Protein AF-A0A7G8VDG3-F1 (afdb_monomer_lite)

Secondary structure (DSSP, 8-state):
--TT--SSSEEEEEPPGGGGGGGTT--EEEEEEEEPPP-S-SS---EEEEEEEEEE-TTS-EEEEEEEEEES-TTS-HHHHHHHHH-----GGGHHHHHHHHHHHHHHHHHHHHHHHHHTSTT--EEEE-TTTTS----TT--HHHHHHHHHHHTT---EEEES-S-THHHHTT------TTSPPPPEEEPPEEEEEEESGGG-EEEEEEE--EEE-GGGTT--

Radius of gyration: 22.78 Å; chains: 1; bounding box: 57×39×66 Å

Structure (mmCIF, N/CA/C/O backbone):
data_AF-A0A7G8VDG3-F1
#
_entry.id   AF-A0A7G8VDG3-F1
#
loop_
_atom_site.group_PDB
_atom_site.id
_atom_site.type_symbol
_atom_site.label_atom_id
_atom_site.label_alt_id
_atom_site.label_comp_id
_atom_site.label_asym_id
_atom_site.label_entity_id
_atom_site.label_seq_id
_atom_site.pdbx_PDB_ins_code
_atom_site.Cartn_x
_atom_site.Cartn_y
_atom_site.Cartn_z
_atom_site.occupancy
_atom_site.B_iso_or_equiv
_atom_site.auth_seq_id
_atom_site.auth_comp_id
_atom_site.auth_asym_id
_atom_site.auth_atom_id
_atom_site.pdbx_PDB_model_num
ATOM 1 N N . MET A 1 1 ? -8.740 -11.341 12.261 1.00 47.28 1 MET A N 1
ATOM 2 C CA . MET A 1 1 ? -7.537 -11.080 11.441 1.00 47.28 1 MET A CA 1
ATOM 3 C C . MET A 1 1 ? -6.924 -9.767 11.891 1.00 47.28 1 MET A C 1
ATOM 5 O O . MET A 1 1 ? -7.678 -8.820 12.074 1.00 47.28 1 MET A O 1
ATOM 9 N N . GLY A 1 2 ? -5.608 -9.717 12.116 1.00 63.72 2 GLY A N 1
ATOM 10 C CA . GLY A 1 2 ? -4.913 -8.464 12.434 1.00 63.72 2 GLY A CA 1
ATOM 11 C C . GLY A 1 2 ? -4.814 -7.570 11.196 1.00 63.72 2 GLY A C 1
ATOM 12 O O . GLY A 1 2 ? -4.445 -8.058 10.131 1.00 63.72 2 GLY A O 1
ATOM 13 N N . LEU A 1 3 ? -5.141 -6.279 11.333 1.00 70.62 3 LEU A N 1
ATOM 14 C CA . LEU A 1 3 ? -5.217 -5.277 10.246 1.00 70.62 3 LEU A CA 1
ATOM 15 C C . LEU A 1 3 ? -3.920 -5.106 9.442 1.00 70.62 3 LEU A C 1
ATOM 17 O O . LEU A 1 3 ? -3.932 -4.634 8.310 1.00 70.62 3 LEU A O 1
ATOM 21 N N . LEU A 1 4 ? -2.798 -5.477 10.045 1.00 81.62 4 LEU A N 1
ATOM 22 C CA . LEU A 1 4 ? -1.460 -5.260 9.532 1.00 81.62 4 LEU A CA 1
ATOM 23 C C . LEU A 1 4 ? -0.768 -6.603 9.259 1.00 81.62 4 LEU A C 1
ATOM 25 O O . LEU A 1 4 ? 0.311 -6.864 9.774 1.00 81.62 4 LEU A O 1
ATOM 29 N N . ARG A 1 5 ? -1.404 -7.516 8.528 1.00 86.50 5 ARG A N 1
ATOM 30 C CA . ARG A 1 5 ? -0.783 -8.788 8.126 1.00 86.50 5 ARG A CA 1
ATOM 31 C C . ARG A 1 5 ? -0.688 -8.847 6.603 1.00 86.50 5 ARG A C 1
ATOM 33 O O . ARG A 1 5 ? -1.688 -9.163 5.964 1.00 86.50 5 ARG A O 1
ATOM 40 N N . PRO A 1 6 ? 0.467 -8.494 6.011 1.00 87.25 6 PRO A N 1
ATOM 41 C CA . PRO A 1 6 ? 0.646 -8.618 4.574 1.00 87.25 6 PRO A CA 1
ATOM 42 C C . PRO A 1 6 ? 0.625 -10.090 4.138 1.00 87.25 6 PRO A C 1
ATOM 44 O O . PRO A 1 6 ? 0.957 -10.973 4.932 1.00 87.25 6 PRO A O 1
ATOM 47 N N . PRO A 1 7 ? 0.254 -10.368 2.875 1.00 87.19 7 PRO A N 1
ATOM 48 C CA . PRO A 1 7 ? 0.172 -11.732 2.347 1.00 87.19 7 PRO A CA 1
ATOM 49 C C . PRO A 1 7 ? 1.543 -12.413 2.201 1.00 87.19 7 PRO A C 1
ATOM 51 O O . PRO A 1 7 ? 1.619 -13.625 2.021 1.00 87.19 7 PRO A O 1
ATOM 54 N N . VAL A 1 8 ? 2.631 -11.642 2.265 1.00 90.12 8 VAL A N 1
ATOM 55 C CA . VAL A 1 8 ? 4.020 -12.094 2.133 1.00 90.12 8 VAL A CA 1
ATOM 56 C C . VAL A 1 8 ? 4.908 -11.370 3.147 1.00 90.12 8 VAL A C 1
ATOM 58 O O . VAL A 1 8 ? 4.544 -10.305 3.643 1.00 90.12 8 VAL A O 1
ATOM 61 N N . LYS A 1 9 ? 6.094 -11.926 3.436 1.00 91.06 9 LYS A N 1
ATOM 62 C CA . LYS A 1 9 ? 7.016 -11.368 4.445 1.00 91.06 9 LYS A CA 1
ATOM 63 C C . LYS A 1 9 ? 7.625 -10.016 4.070 1.00 91.06 9 LYS A C 1
ATOM 65 O O . LYS A 1 9 ? 8.008 -9.254 4.952 1.00 91.06 9 LYS A O 1
ATOM 70 N N . ALA A 1 10 ? 7.743 -9.743 2.776 1.00 93.38 10 ALA A N 1
ATOM 71 C CA . ALA A 1 10 ? 8.256 -8.493 2.245 1.00 93.38 10 ALA A CA 1
ATOM 72 C C . ALA A 1 10 ? 7.458 -8.120 0.996 1.00 93.38 10 ALA A C 1
ATOM 74 O O . ALA A 1 10 ? 7.271 -8.956 0.111 1.00 93.38 10 ALA A O 1
ATOM 75 N N . MET A 1 11 ? 6.990 -6.879 0.918 1.00 93.75 11 MET A N 1
ATOM 76 C CA . MET A 1 11 ? 6.345 -6.339 -0.277 1.00 93.75 11 MET A CA 1
ATOM 77 C C . MET A 1 11 ? 6.657 -4.857 -0.445 1.00 93.75 11 MET A C 1
ATOM 79 O O . MET A 1 11 ? 6.967 -4.166 0.522 1.00 93.75 11 MET A O 1
ATOM 83 N N . CYS A 1 12 ? 6.539 -4.367 -1.674 1.00 94.38 12 CYS A N 1
ATOM 84 C CA . CYS A 1 12 ? 6.599 -2.945 -1.979 1.00 94.38 12 CYS A CA 1
ATOM 85 C C . CYS A 1 12 ? 5.243 -2.492 -2.520 1.00 94.38 12 CYS A C 1
ATOM 87 O O . CYS A 1 12 ? 4.692 -3.103 -3.437 1.00 94.38 12 CYS A O 1
ATOM 89 N N . ILE A 1 13 ? 4.704 -1.429 -1.934 1.00 94.12 13 ILE A N 1
ATOM 90 C CA . ILE A 1 13 ? 3.510 -0.741 -2.406 1.00 94.12 13 ILE A CA 1
ATOM 91 C C . ILE A 1 13 ? 3.982 0.477 -3.190 1.00 94.12 13 ILE A C 1
ATOM 93 O O . ILE A 1 13 ? 4.534 1.412 -2.614 1.00 94.12 13 ILE A O 1
ATOM 97 N N . LEU A 1 14 ? 3.758 0.469 -4.501 1.00 92.62 14 LEU A N 1
ATOM 98 C CA . LEU A 1 14 ? 4.012 1.624 -5.356 1.00 92.62 14 LEU A CA 1
ATOM 99 C C . LEU A 1 14 ? 2.781 2.526 -5.342 1.00 92.62 14 LEU A C 1
ATOM 101 O O . LEU A 1 14 ? 1.695 2.091 -5.724 1.00 92.62 14 LEU A O 1
ATOM 105 N N . VAL A 1 15 ? 2.951 3.774 -4.910 1.00 90.50 15 VAL A N 1
ATOM 106 C CA . VAL A 1 15 ? 1.869 4.758 -4.853 1.00 90.50 15 VAL A CA 1
ATOM 107 C C . VAL A 1 15 ? 1.781 5.468 -6.211 1.00 90.50 15 VAL A C 1
ATOM 109 O O . VAL A 1 15 ? 2.737 6.155 -6.606 1.00 90.50 15 VAL A O 1
ATOM 112 N N . PRO A 1 16 ? 0.656 5.336 -6.943 1.00 87.25 16 PRO A N 1
ATOM 113 C CA . PRO A 1 16 ? 0.466 6.023 -8.217 1.00 87.25 16 PRO A CA 1
ATOM 114 C C . PRO A 1 16 ? 0.600 7.539 -8.061 1.00 87.25 16 PRO A C 1
ATOM 116 O O . PRO A 1 16 ? 0.218 8.088 -7.025 1.00 87.25 16 PRO A O 1
ATOM 119 N N . ALA A 1 17 ? 1.128 8.224 -9.079 1.00 85.50 17 ALA A N 1
ATOM 120 C CA . ALA A 1 17 ? 1.421 9.659 -9.020 1.00 85.50 17 ALA A CA 1
ATOM 121 C C . ALA A 1 17 ? 0.193 10.492 -8.609 1.00 85.50 17 ALA A C 1
ATOM 123 O O . ALA A 1 17 ? 0.292 11.371 -7.757 1.00 85.50 17 ALA A O 1
ATOM 124 N N . GLU A 1 18 ? -0.976 10.138 -9.135 1.00 84.25 18 GLU A N 1
ATOM 125 C CA . GLU A 1 18 ? -2.271 10.755 -8.858 1.00 84.25 18 GLU A CA 1
ATOM 126 C C . GLU A 1 18 ? -2.796 10.512 -7.430 1.00 84.25 18 GLU A C 1
ATOM 128 O O . GLU A 1 18 ? -3.735 11.177 -6.987 1.00 84.25 18 GLU A O 1
ATOM 133 N N . GLN A 1 19 ? -2.205 9.568 -6.691 1.00 84.69 19 GLN A N 1
ATOM 134 C CA . GLN A 1 19 ? -2.567 9.252 -5.308 1.00 84.69 19 GLN A CA 1
ATOM 135 C C . GLN A 1 19 ? -1.524 9.702 -4.282 1.00 84.69 19 GLN A C 1
ATOM 137 O O . GLN A 1 19 ? -1.808 9.623 -3.088 1.00 84.69 19 GLN A O 1
ATOM 142 N N . ARG A 1 20 ? -0.352 10.195 -4.702 1.00 86.25 20 ARG A N 1
ATOM 143 C CA . ARG A 1 20 ? 0.758 10.539 -3.792 1.00 86.25 20 ARG A CA 1
ATOM 144 C C . ARG A 1 20 ? 0.370 11.549 -2.715 1.00 86.25 20 ARG A C 1
ATOM 146 O O . ARG A 1 20 ? 0.722 11.354 -1.556 1.00 86.25 20 ARG A O 1
ATOM 153 N N . SER A 1 21 ? -0.466 12.534 -3.039 1.00 85.56 21 SER A N 1
ATOM 154 C CA . SER A 1 21 ? -0.974 13.509 -2.060 1.00 85.56 21 SER A CA 1
ATOM 155 C C . SER A 1 21 ? -1.787 12.874 -0.921 1.00 85.56 21 SER A C 1
ATOM 157 O O . SER A 1 21 ? -1.875 13.429 0.170 1.00 85.56 21 SER A O 1
ATOM 159 N N . ARG A 1 22 ? -2.352 11.677 -1.133 1.00 82.62 22 ARG A N 1
ATOM 160 C CA . ARG A 1 22 ? -3.070 10.893 -0.108 1.00 82.62 22 ARG A CA 1
ATOM 161 C C . ARG A 1 22 ? -2.135 10.104 0.805 1.00 82.62 22 ARG A C 1
ATOM 163 O O . ARG A 1 22 ? -2.594 9.539 1.791 1.00 82.62 22 ARG A O 1
ATOM 170 N N . CYS A 1 23 ? -0.858 10.042 0.449 1.00 87.62 23 CYS A N 1
ATOM 171 C CA . CYS A 1 23 ? 0.182 9.305 1.142 1.00 87.62 23 CYS A CA 1
ATOM 172 C C . CYS A 1 23 ? 1.370 10.222 1.490 1.00 87.62 23 CYS A C 1
ATOM 174 O O . CYS A 1 23 ? 2.514 9.784 1.456 1.00 87.62 23 CYS A O 1
ATOM 176 N N . ALA A 1 24 ? 1.113 11.503 1.792 1.00 89.44 24 ALA A N 1
ATOM 177 C CA . ALA A 1 24 ? 2.147 12.489 2.139 1.00 89.44 24 ALA A CA 1
ATOM 178 C C . ALA A 1 24 ? 3.303 12.565 1.117 1.00 89.44 24 ALA A C 1
ATOM 180 O O . ALA A 1 24 ? 4.476 12.641 1.476 1.00 89.44 24 ALA A O 1
ATOM 181 N N . ASP A 1 25 ? 2.950 12.501 -0.167 1.00 90.62 25 ASP A N 1
ATOM 182 C CA . ASP A 1 25 ? 3.846 12.520 -1.327 1.00 90.62 25 ASP A CA 1
ATOM 183 C C . ASP A 1 25 ? 4.815 11.333 -1.451 1.00 90.62 25 ASP A C 1
ATOM 185 O O . ASP A 1 25 ? 5.657 11.302 -2.353 1.00 90.62 25 ASP A O 1
ATOM 189 N N . VAL A 1 26 ? 4.653 10.307 -0.611 1.00 92.88 26 VAL A N 1
ATOM 190 C CA . VAL A 1 26 ? 5.413 9.057 -0.695 1.00 92.88 26 VAL A CA 1
ATOM 191 C C . VAL A 1 26 ? 5.106 8.353 -2.015 1.00 92.88 26 VAL A C 1
ATOM 193 O O . VAL A 1 26 ? 3.947 8.170 -2.390 1.00 92.88 26 VAL A O 1
ATOM 196 N N . GLY A 1 27 ? 6.159 7.950 -2.727 1.00 92.62 27 GLY A N 1
ATOM 197 C CA . GLY A 1 27 ? 6.062 7.225 -3.994 1.00 92.62 27 GLY A CA 1
ATOM 198 C C . GLY A 1 27 ? 6.115 5.707 -3.835 1.00 92.62 27 GLY A C 1
ATOM 199 O O . GLY A 1 27 ? 5.554 4.992 -4.665 1.00 92.62 27 GLY A O 1
ATOM 200 N N . ALA A 1 28 ? 6.765 5.209 -2.782 1.00 94.50 28 ALA A N 1
ATOM 201 C CA . ALA A 1 28 ? 6.823 3.785 -2.478 1.00 94.50 28 ALA A CA 1
ATOM 202 C C . ALA A 1 28 ? 6.878 3.520 -0.969 1.00 94.50 28 ALA A C 1
ATOM 204 O O . ALA A 1 28 ? 7.501 4.275 -0.221 1.00 94.50 28 ALA A O 1
ATOM 205 N N . ILE A 1 29 ? 6.252 2.424 -0.540 1.00 96.50 29 ILE A N 1
ATOM 206 C CA . ILE A 1 29 ? 6.296 1.925 0.836 1.00 96.50 29 ILE A CA 1
ATOM 207 C C . ILE A 1 29 ? 6.755 0.470 0.807 1.00 96.50 29 ILE A C 1
ATOM 209 O O . ILE A 1 29 ? 6.038 -0.406 0.322 1.00 96.50 29 ILE A O 1
ATOM 213 N N . PHE A 1 30 ? 7.933 0.197 1.350 1.00 96.50 30 PHE A N 1
ATOM 214 C CA . PHE A 1 30 ? 8.404 -1.161 1.586 1.00 96.50 30 PHE A CA 1
ATOM 215 C C . PHE A 1 30 ? 7.894 -1.625 2.940 1.00 96.50 30 PHE A C 1
ATOM 217 O O . PHE A 1 30 ? 8.046 -0.922 3.935 1.00 96.50 30 PHE A O 1
ATOM 224 N N . VAL A 1 31 ? 7.282 -2.801 2.970 1.00 96.38 31 VAL A N 1
ATOM 225 C CA . VAL A 1 31 ? 6.662 -3.380 4.157 1.00 96.38 31 VAL A CA 1
ATOM 226 C C . VAL A 1 31 ? 7.332 -4.716 4.422 1.00 96.38 31 VAL A C 1
ATOM 228 O O . VAL A 1 31 ? 7.274 -5.616 3.584 1.00 96.38 31 VAL A O 1
ATOM 231 N N . PHE A 1 32 ? 7.939 -4.849 5.596 1.00 95.25 32 PHE A N 1
ATOM 232 C CA . PHE A 1 32 ? 8.601 -6.066 6.050 1.00 95.25 32 PHE A CA 1
ATOM 233 C C . PHE A 1 32 ? 7.943 -6.558 7.331 1.00 95.25 32 PHE A C 1
ATOM 235 O O . PHE A 1 32 ? 7.750 -5.779 8.262 1.00 95.25 32 PHE A O 1
ATOM 242 N N . THR A 1 33 ? 7.628 -7.846 7.404 1.00 92.50 33 THR A N 1
ATOM 243 C CA . THR A 1 33 ? 7.187 -8.483 8.648 1.00 92.50 33 THR A CA 1
ATOM 244 C C . THR A 1 33 ? 8.341 -9.222 9.290 1.00 92.50 33 THR A C 1
ATOM 246 O O . THR A 1 33 ? 8.994 -10.035 8.630 1.00 92.50 33 THR A O 1
ATOM 249 N N . SER A 1 34 ? 8.524 -9.019 10.585 1.00 88.88 34 SER A N 1
ATOM 250 C CA . SER A 1 34 ? 9.444 -9.800 11.400 1.00 88.88 34 SER A CA 1
ATOM 251 C C . SER A 1 34 ? 8.721 -10.399 12.601 1.00 88.88 34 SER A C 1
ATOM 253 O O . SER A 1 34 ? 7.802 -9.806 13.172 1.00 88.88 34 SER A O 1
ATOM 255 N N . GLU A 1 35 ? 9.136 -11.603 12.979 1.00 84.81 35 GLU A N 1
ATOM 256 C CA . GLU A 1 35 ? 8.792 -12.183 14.273 1.00 84.81 35 GLU A CA 1
ATOM 257 C C . GLU A 1 35 ? 9.814 -11.673 15.289 1.00 84.81 35 GLU A C 1
ATOM 259 O O . GLU A 1 35 ? 11.010 -11.625 15.001 1.00 84.81 35 GLU A O 1
ATOM 264 N N . LEU A 1 36 ? 9.344 -11.221 16.450 1.00 74.62 36 LEU A N 1
ATOM 265 C CA . LEU A 1 36 ? 10.227 -10.803 17.533 1.00 74.62 36 LEU A CA 1
ATOM 266 C C . LEU A 1 36 ? 10.443 -12.015 18.440 1.00 74.62 36 LEU A C 1
ATOM 268 O O . LEU A 1 36 ? 9.484 -12.521 19.026 1.00 74.62 36 LEU A O 1
ATOM 272 N N . GLU A 1 37 ? 11.688 -12.486 18.544 1.00 58.97 37 GLU A N 1
ATOM 273 C CA . GLU A 1 37 ? 12.025 -13.598 19.434 1.00 58.97 37 GLU A CA 1
ATOM 274 C C . GLU A 1 37 ? 11.703 -13.264 20.898 1.00 58.97 37 GLU A C 1
ATOM 276 O O . GLU A 1 37 ? 11.785 -12.120 21.359 1.00 58.97 37 GLU A O 1
ATOM 281 N N . ARG A 1 38 ? 11.269 -14.293 21.628 1.00 59.84 38 ARG A N 1
ATOM 282 C CA . ARG A 1 38 ? 10.757 -14.190 22.993 1.00 59.84 38 ARG A CA 1
ATOM 283 C C . ARG A 1 38 ? 11.930 -14.192 23.975 1.00 59.84 38 ARG A C 1
ATOM 285 O O . ARG A 1 38 ? 12.659 -15.172 24.040 1.00 59.84 38 ARG A O 1
ATOM 292 N N . VAL A 1 39 ? 12.037 -13.154 24.798 1.00 50.25 39 VAL A N 1
ATOM 293 C CA . VAL A 1 39 ? 12.697 -13.250 26.106 1.00 50.25 39 VAL A CA 1
ATOM 294 C C . VAL A 1 39 ? 11.555 -13.311 27.117 1.00 50.25 39 VAL A C 1
ATOM 296 O O . VAL A 1 39 ? 10.907 -12.302 27.370 1.00 50.25 39 VAL A O 1
ATOM 299 N N . ASP A 1 40 ? 11.201 -14.528 27.529 1.00 52.81 40 ASP A N 1
ATOM 300 C CA . ASP A 1 40 ? 10.368 -14.876 28.689 1.00 52.81 40 ASP A CA 1
ATOM 301 C C . ASP A 1 40 ? 9.061 -14.088 28.914 1.00 52.81 40 ASP A C 1
ATOM 303 O O . ASP A 1 40 ? 9.075 -13.006 29.490 1.00 52.81 40 ASP A O 1
ATOM 307 N N . SER A 1 41 ? 7.902 -14.664 28.540 1.00 46.59 41 SER A N 1
ATOM 308 C CA . SER A 1 41 ? 6.607 -14.566 29.273 1.00 46.59 41 SER A CA 1
ATOM 309 C C . SER A 1 41 ? 5.402 -15.007 28.437 1.00 46.59 41 SER A C 1
ATOM 311 O O . SER A 1 41 ? 5.347 -14.760 27.234 1.00 46.59 41 SER A O 1
ATOM 313 N N . ALA A 1 42 ? 4.401 -15.585 29.115 1.00 54.03 42 ALA A N 1
ATOM 314 C CA . ALA A 1 42 ? 3.153 -16.208 28.642 1.00 54.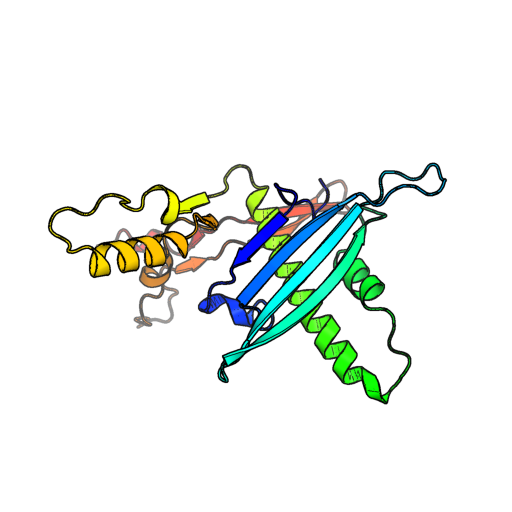03 42 ALA A CA 1
ATOM 315 C C . ALA A 1 42 ? 2.188 -15.349 27.781 1.00 54.03 42 ALA A C 1
ATOM 317 O O . ALA A 1 42 ? 1.101 -15.814 27.445 1.00 54.03 42 ALA A O 1
ATOM 318 N N . ALA A 1 43 ? 2.566 -14.136 27.375 1.00 55.09 43 ALA A N 1
ATOM 319 C CA . ALA A 1 43 ? 1.826 -13.349 26.387 1.00 55.09 43 ALA A CA 1
ATOM 320 C C . ALA A 1 43 ? 2.124 -13.866 24.965 1.00 55.09 43 ALA A C 1
ATOM 322 O O . ALA A 1 43 ? 3.218 -14.378 24.717 1.00 55.09 43 ALA A O 1
ATOM 323 N N . GLY A 1 44 ? 1.142 -13.804 24.062 1.00 54.91 44 GLY A N 1
ATOM 324 C CA . GLY A 1 44 ? 1.199 -14.367 22.705 1.00 54.91 44 GLY A CA 1
ATOM 325 C C . GLY A 1 44 ? 2.350 -13.854 21.823 1.00 54.91 44 GLY A C 1
ATOM 326 O O . GLY A 1 44 ? 3.131 -12.993 22.216 1.00 54.91 44 GLY A O 1
ATOM 327 N N . ALA A 1 45 ? 2.471 -14.419 20.617 1.00 55.56 45 ALA A N 1
ATOM 328 C CA . ALA A 1 45 ? 3.540 -14.095 19.670 1.00 55.56 45 ALA A CA 1
ATOM 329 C C . ALA A 1 45 ? 3.621 -12.584 19.377 1.00 55.56 45 ALA A C 1
ATOM 331 O O . ALA A 1 45 ? 2.662 -11.995 18.876 1.00 55.56 45 ALA A O 1
ATOM 332 N N . ARG A 1 46 ? 4.784 -11.980 19.659 1.00 76.31 46 ARG A N 1
ATOM 333 C CA . ARG A 1 46 ? 5.102 -10.593 19.304 1.00 76.31 46 ARG A CA 1
ATOM 334 C C . ARG A 1 46 ? 5.603 -10.545 17.870 1.00 76.31 46 ARG A C 1
ATOM 336 O O . ARG A 1 46 ? 6.502 -11.295 17.490 1.00 76.31 46 ARG A O 1
ATOM 343 N N . ARG A 1 47 ? 5.056 -9.636 17.073 1.00 87.75 47 ARG A N 1
ATOM 344 C CA . ARG A 1 47 ? 5.539 -9.385 15.711 1.00 87.75 47 ARG A CA 1
ATOM 345 C C . ARG A 1 47 ? 5.787 -7.906 15.511 1.00 87.75 47 ARG A C 1
ATOM 347 O O . ARG A 1 47 ? 5.180 -7.075 16.183 1.00 87.75 47 ARG A O 1
ATOM 354 N N . ALA A 1 48 ? 6.647 -7.582 14.565 1.00 90.62 48 ALA A N 1
ATOM 355 C CA . ALA A 1 48 ? 6.852 -6.217 14.132 1.00 90.62 48 ALA A CA 1
ATOM 356 C C . ALA A 1 48 ? 6.595 -6.074 12.636 1.00 90.62 48 ALA A C 1
ATOM 358 O O . ALA A 1 48 ? 6.671 -7.032 11.859 1.00 90.62 48 ALA A O 1
ATOM 359 N N . ILE A 1 49 ? 6.272 -4.846 12.248 1.00 93.31 49 ILE A N 1
ATOM 360 C CA . ILE A 1 49 ? 6.263 -4.432 10.854 1.00 93.31 49 ILE A CA 1
ATOM 361 C C . ILE A 1 49 ? 7.173 -3.242 10.712 1.00 93.31 49 ILE A C 1
ATOM 363 O O . ILE A 1 49 ? 6.967 -2.223 11.365 1.00 93.31 49 ILE A O 1
ATOM 367 N N . THR A 1 50 ? 8.138 -3.364 9.818 1.00 95.44 50 THR A N 1
ATOM 368 C CA . THR A 1 50 ? 8.971 -2.245 9.410 1.00 95.44 50 THR A CA 1
ATOM 369 C C . THR A 1 50 ? 8.415 -1.682 8.113 1.00 95.44 50 THR A C 1
ATOM 371 O O . THR A 1 50 ? 8.237 -2.417 7.139 1.00 95.44 50 THR A O 1
ATOM 374 N N . LEU A 1 51 ? 8.130 -0.384 8.111 1.00 96.62 51 LEU A N 1
ATOM 375 C CA . LEU A 1 51 ? 7.774 0.379 6.928 1.00 96.62 51 LEU A CA 1
ATOM 376 C C . LEU A 1 51 ? 8.950 1.281 6.561 1.00 96.62 51 LEU A C 1
ATOM 378 O O . LEU A 1 51 ? 9.376 2.084 7.389 1.00 96.62 51 LEU A O 1
ATOM 382 N N . ASN A 1 52 ? 9.425 1.195 5.320 1.00 96.69 52 ASN A N 1
ATOM 383 C CA . ASN A 1 52 ? 10.346 2.176 4.752 1.00 96.69 52 ASN A CA 1
ATOM 384 C C . ASN A 1 52 ? 9.621 2.951 3.655 1.00 96.69 52 ASN A C 1
ATOM 386 O O . ASN A 1 52 ? 9.106 2.362 2.705 1.00 96.69 52 ASN A O 1
ATOM 390 N N . THR A 1 53 ? 9.565 4.269 3.787 1.00 96.31 53 THR A N 1
ATOM 391 C CA . THR A 1 53 ? 8.963 5.162 2.793 1.00 96.31 53 THR A CA 1
ATOM 392 C C . THR A 1 53 ? 10.046 5.748 1.903 1.00 96.31 53 THR A C 1
ATOM 394 O O . THR A 1 53 ? 11.113 6.104 2.397 1.00 96.31 53 THR A O 1
ATOM 397 N N . MET A 1 54 ? 9.767 5.853 0.604 1.00 94.00 54 MET A N 1
ATOM 398 C CA . MET A 1 54 ? 10.597 6.582 -0.355 1.00 94.00 54 MET A CA 1
ATOM 399 C C . MET A 1 54 ? 9.787 7.698 -1.009 1.00 94.00 54 MET A C 1
ATOM 401 O O . MET A 1 54 ? 8.767 7.445 -1.661 1.00 94.00 54 MET A O 1
ATOM 405 N N . THR A 1 55 ? 10.273 8.929 -0.877 1.00 90.94 55 THR A N 1
ATOM 406 C CA . THR A 1 55 ? 9.688 10.120 -1.502 1.00 90.94 55 THR A CA 1
ATOM 407 C C . THR A 1 55 ? 10.629 10.662 -2.569 1.00 90.94 55 THR A C 1
ATOM 409 O O . THR A 1 55 ? 11.775 11.009 -2.283 1.00 90.94 55 THR A O 1
ATOM 412 N N . PHE A 1 56 ? 10.136 10.769 -3.803 1.00 80.62 56 PHE A N 1
ATOM 413 C CA . PHE A 1 56 ? 10.889 11.323 -4.929 1.00 80.62 56 PHE A CA 1
ATOM 414 C C . PHE A 1 56 ? 10.696 12.839 -4.979 1.00 80.62 56 PHE A C 1
ATOM 416 O O . PHE A 1 56 ? 9.594 13.318 -5.250 1.00 80.62 56 PHE A O 1
ATOM 423 N N . ARG A 1 57 ? 11.757 13.607 -4.718 1.00 79.00 57 ARG A N 1
ATOM 424 C CA . ARG A 1 57 ? 11.735 15.072 -4.825 1.00 79.00 57 ARG A CA 1
ATOM 425 C C . ARG A 1 57 ? 12.153 15.501 -6.235 1.00 79.00 57 ARG A C 1
ATOM 427 O O . ARG A 1 57 ? 12.961 14.844 -6.886 1.00 79.00 57 ARG A O 1
ATOM 434 N N . SER A 1 58 ? 11.637 16.640 -6.697 1.00 68.75 58 SER A N 1
ATOM 435 C CA . SER A 1 58 ? 11.896 17.200 -8.037 1.00 68.75 58 SER A CA 1
ATOM 436 C C . SER A 1 58 ? 13.379 17.459 -8.342 1.00 68.75 58 SER A C 1
ATOM 438 O O . SER A 1 58 ? 13.765 17.461 -9.504 1.00 68.75 58 SER A O 1
ATOM 440 N N . ALA A 1 59 ? 14.216 17.622 -7.315 1.00 68.81 59 ALA A N 1
ATOM 441 C CA . ALA A 1 59 ? 15.665 17.792 -7.442 1.00 68.81 59 ALA A CA 1
ATOM 442 C C . ALA A 1 59 ? 16.443 16.472 -7.649 1.00 68.81 59 ALA A C 1
ATOM 444 O O . ALA A 1 59 ? 17.669 16.472 -7.594 1.00 68.81 59 ALA A O 1
ATOM 445 N N . GLY A 1 60 ? 15.757 15.337 -7.825 1.00 68.44 60 GLY A N 1
ATOM 446 C CA . GLY A 1 60 ? 16.386 14.016 -7.948 1.00 68.44 60 GLY A CA 1
ATOM 447 C C . GLY A 1 60 ? 16.823 13.396 -6.616 1.00 68.44 60 GLY A C 1
ATOM 448 O O . GLY A 1 60 ? 17.347 12.286 -6.604 1.00 68.44 60 GLY A O 1
ATOM 449 N N . TYR A 1 61 ? 16.585 14.076 -5.490 1.00 66.94 61 TYR A N 1
ATOM 450 C CA . TYR A 1 61 ? 16.799 13.515 -4.158 1.00 66.94 61 TYR A CA 1
ATOM 451 C C . TYR A 1 61 ? 15.681 12.531 -3.789 1.00 66.94 61 TYR A C 1
ATOM 453 O O . TYR A 1 61 ? 14.494 12.806 -4.005 1.00 66.94 61 TYR A O 1
ATOM 461 N N . VAL A 1 62 ? 16.074 11.405 -3.196 1.00 83.31 62 VAL A N 1
ATOM 462 C CA . VAL A 1 62 ? 15.171 10.418 -2.600 1.00 83.31 62 VAL A CA 1
ATOM 463 C C . VAL A 1 62 ? 15.255 10.570 -1.087 1.00 83.31 62 VAL A C 1
ATOM 465 O O . VAL A 1 62 ? 16.316 10.373 -0.501 1.00 83.31 62 VAL A O 1
ATOM 468 N N . GLU A 1 63 ? 14.138 10.933 -0.462 1.00 89.44 63 GLU A N 1
ATOM 469 C CA . GLU A 1 63 ? 14.024 10.932 0.995 1.00 89.44 63 GLU A CA 1
ATOM 470 C C . GLU A 1 63 ? 13.563 9.545 1.446 1.00 89.44 63 GLU A C 1
ATOM 472 O O . GLU A 1 63 ? 12.469 9.110 1.075 1.00 89.44 63 GLU A O 1
ATOM 477 N N . GLU A 1 64 ? 14.395 8.861 2.232 1.00 93.00 64 GLU A N 1
ATOM 478 C CA . GLU A 1 64 ? 14.053 7.593 2.875 1.0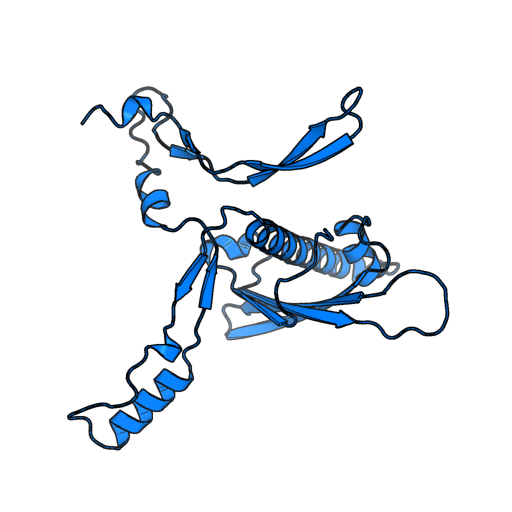0 93.00 64 GLU A CA 1
ATOM 479 C C . GLU A 1 64 ? 13.763 7.818 4.360 1.00 93.00 64 GLU A C 1
ATOM 481 O O . GLU A 1 64 ? 14.535 8.471 5.066 1.00 93.00 64 GLU A O 1
ATOM 486 N N . ARG A 1 65 ? 12.664 7.245 4.857 1.00 93.88 65 ARG A N 1
ATOM 487 C CA . ARG A 1 65 ? 12.387 7.169 6.299 1.00 93.88 65 ARG A CA 1
ATOM 488 C C . ARG A 1 65 ? 11.905 5.784 6.689 1.00 93.88 65 ARG A C 1
ATOM 490 O O . ARG A 1 65 ? 11.146 5.177 5.937 1.00 93.88 65 ARG A O 1
ATOM 497 N N . SER A 1 66 ? 12.284 5.334 7.884 1.00 95.06 66 SER A N 1
ATOM 498 C CA . SER A 1 66 ? 11.911 4.027 8.436 1.00 95.06 66 SER A CA 1
ATOM 499 C C . SER A 1 66 ? 11.114 4.164 9.735 1.00 95.06 66 SER A C 1
ATOM 501 O O . SER A 1 66 ? 11.429 5.017 10.566 1.00 95.06 66 SER A O 1
ATOM 503 N N . LEU A 1 67 ? 10.092 3.325 9.908 1.00 95.12 67 LEU A N 1
ATOM 504 C CA . LEU A 1 67 ? 9.338 3.166 11.151 1.00 95.12 67 LEU A CA 1
ATOM 505 C C . LEU A 1 67 ? 9.091 1.687 11.404 1.00 95.12 67 LEU A C 1
ATOM 507 O O . LEU A 1 67 ? 8.563 0.980 10.546 1.00 95.12 67 LEU A O 1
ATOM 511 N N . GLN A 1 68 ? 9.417 1.235 12.609 1.00 93.56 68 GLN A N 1
ATOM 512 C CA . GLN A 1 68 ? 9.076 -0.103 13.065 1.00 93.56 68 GLN A CA 1
ATOM 513 C C . GLN A 1 68 ? 7.902 -0.040 14.038 1.00 93.56 68 GLN A C 1
ATOM 515 O O . GLN A 1 68 ? 8.014 0.528 15.118 1.00 93.56 68 GLN A O 1
ATOM 520 N N . LEU A 1 69 ? 6.794 -0.671 13.662 1.00 92.25 69 LEU A N 1
ATOM 521 C CA . LEU A 1 69 ? 5.619 -0.857 14.501 1.00 92.25 69 LEU A CA 1
ATOM 522 C C . LEU A 1 69 ? 5.729 -2.193 15.232 1.00 92.25 69 LEU A C 1
ATOM 524 O O . LEU A 1 69 ? 5.710 -3.251 14.598 1.00 92.25 69 LEU A O 1
ATOM 528 N N . ARG A 1 70 ? 5.812 -2.158 16.562 1.00 90.19 70 ARG A N 1
ATOM 529 C CA . ARG A 1 70 ? 5.740 -3.361 17.406 1.00 90.19 70 ARG A CA 1
ATOM 530 C C . ARG A 1 70 ? 4.278 -3.676 17.694 1.00 90.19 70 ARG A C 1
ATOM 532 O O . ARG A 1 70 ? 3.537 -2.808 18.135 1.00 90.19 70 ARG A O 1
ATOM 539 N N . ILE A 1 71 ? 3.854 -4.904 17.420 1.00 88.12 71 ILE A N 1
ATOM 540 C CA . ILE A 1 71 ? 2.463 -5.334 17.568 1.00 88.12 71 ILE A CA 1
ATOM 541 C C . ILE A 1 71 ? 2.421 -6.396 18.661 1.00 88.12 71 ILE A C 1
ATOM 543 O O . ILE A 1 71 ? 2.629 -7.584 18.408 1.00 88.12 71 ILE A O 1
ATOM 547 N N . ASP A 1 72 ? 2.175 -5.923 19.880 1.00 84.31 72 ASP A N 1
ATOM 548 C CA . ASP A 1 72 ? 1.957 -6.756 21.067 1.00 84.31 72 ASP A CA 1
ATOM 549 C C . ASP A 1 72 ? 0.469 -7.110 21.252 1.00 84.31 72 ASP A C 1
ATOM 551 O O . ASP A 1 72 ? 0.137 -8.165 21.788 1.00 84.31 72 ASP A O 1
ATOM 555 N N . ASP A 1 73 ? -0.425 -6.242 20.768 1.00 82.94 73 ASP A N 1
ATOM 556 C CA . ASP A 1 73 ? -1.878 -6.406 20.791 1.00 82.94 73 ASP A CA 1
ATOM 557 C C . ASP A 1 73 ? -2.458 -6.131 19.394 1.00 82.94 73 ASP A C 1
ATOM 559 O O . ASP A 1 73 ? -2.435 -5.007 18.891 1.00 82.94 73 ASP A O 1
ATOM 563 N N . GLU A 1 74 ? -3.008 -7.170 18.763 1.00 82.50 74 GLU A N 1
ATOM 564 C CA . GLU A 1 74 ? -3.625 -7.103 17.428 1.00 82.50 74 GLU A CA 1
ATOM 565 C C . GLU A 1 74 ? -4.940 -6.302 17.405 1.00 82.50 74 GLU A C 1
ATOM 567 O O . GLU A 1 74 ? -5.477 -6.031 16.328 1.00 82.50 74 GLU A O 1
ATOM 572 N N . THR A 1 75 ? -5.478 -5.943 18.575 1.00 82.19 75 THR A N 1
ATOM 573 C CA . THR A 1 75 ? -6.678 -5.110 18.725 1.00 82.19 75 THR A CA 1
ATOM 574 C C . THR A 1 75 ? -6.355 -3.633 18.950 1.00 82.19 75 THR A C 1
ATOM 576 O O . THR A 1 75 ? -7.257 -2.792 18.880 1.00 82.19 75 THR A O 1
ATOM 579 N N . CYS A 1 76 ? -5.075 -3.298 19.153 1.00 83.44 76 CYS A N 1
ATOM 580 C CA . CYS A 1 76 ? -4.625 -1.928 19.346 1.00 83.44 76 CYS A CA 1
ATOM 581 C C . CYS A 1 76 ? -4.941 -1.062 18.116 1.00 83.44 76 CYS A C 1
ATOM 583 O O . CYS A 1 76 ? -4.796 -1.475 16.960 1.00 83.44 76 CYS A O 1
ATOM 585 N N . ALA A 1 77 ? -5.374 0.175 18.363 1.00 86.12 77 ALA A N 1
ATOM 586 C CA . ALA A 1 77 ? -5.625 1.131 17.298 1.00 86.12 77 ALA A CA 1
ATOM 587 C C . ALA A 1 77 ? -4.318 1.471 16.566 1.00 86.12 77 ALA A C 1
ATOM 589 O O . ALA A 1 77 ? -3.326 1.852 17.180 1.00 86.12 77 ALA A O 1
ATOM 590 N N . VAL A 1 78 ? -4.345 1.429 15.235 1.00 87.12 78 VAL A N 1
ATOM 591 C CA . VAL A 1 78 ? -3.174 1.703 14.384 1.00 87.12 78 VAL A CA 1
ATOM 592 C C . VAL A 1 78 ? -2.520 3.055 14.698 1.00 87.12 78 VAL A C 1
ATOM 594 O O . VAL A 1 78 ? -1.300 3.147 14.763 1.00 87.12 78 VAL A O 1
ATOM 597 N N . GLN A 1 79 ? -3.317 4.097 14.954 1.00 86.81 79 GLN A N 1
ATOM 598 C CA . GLN A 1 79 ? -2.797 5.419 15.324 1.00 86.81 79 GLN A CA 1
ATOM 599 C C . GLN A 1 79 ? -1.994 5.392 16.626 1.00 86.81 79 GLN A C 1
ATOM 601 O O . GLN A 1 79 ? -0.983 6.076 16.735 1.00 86.81 79 GLN A O 1
ATOM 606 N N . ARG A 1 80 ? -2.418 4.579 17.599 1.00 88.94 80 ARG A N 1
ATOM 607 C CA . ARG A 1 80 ? -1.693 4.410 18.855 1.00 88.94 80 ARG A CA 1
ATOM 608 C C . ARG A 1 80 ? -0.340 3.743 18.611 1.00 88.94 80 ARG A C 1
ATOM 610 O O . ARG A 1 80 ? 0.652 4.253 19.112 1.00 88.94 80 ARG A O 1
ATOM 617 N N . LEU A 1 81 ? -0.291 2.703 17.774 1.00 89.94 81 LEU A N 1
ATOM 618 C CA . LEU A 1 81 ? 0.968 2.048 17.392 1.00 89.94 81 LEU A CA 1
ATOM 619 C C . LEU A 1 81 ? 1.954 3.029 16.740 1.00 89.94 81 LEU A C 1
ATOM 621 O O . LEU A 1 81 ? 3.145 2.990 17.040 1.00 89.94 81 LEU A O 1
ATOM 625 N N . VAL A 1 82 ? 1.467 3.917 15.865 1.00 91.88 82 VAL A N 1
ATOM 626 C CA . VAL A 1 82 ? 2.300 4.949 15.226 1.00 91.88 82 VAL A CA 1
ATOM 627 C C . VAL A 1 82 ? 2.855 5.918 16.266 1.00 91.88 82 VAL A C 1
ATOM 629 O O . VAL A 1 82 ? 4.063 6.142 16.293 1.00 91.88 82 VAL A O 1
ATOM 632 N N . SER A 1 83 ? 2.000 6.456 17.139 1.00 89.38 83 SER A N 1
ATOM 633 C CA . SER A 1 83 ? 2.426 7.385 18.191 1.00 89.38 83 SER A CA 1
ATOM 634 C C . SER A 1 83 ? 3.425 6.745 19.159 1.00 89.38 83 SER A C 1
ATOM 636 O O . SER A 1 83 ? 4.441 7.351 19.475 1.00 89.38 83 SER A O 1
ATOM 638 N N . GLU A 1 84 ? 3.184 5.505 19.592 1.00 89.69 84 GLU A N 1
ATOM 639 C CA . GLU A 1 84 ? 4.094 4.767 20.480 1.00 89.69 84 GLU A CA 1
ATOM 640 C C . GLU A 1 84 ? 5.454 4.509 19.817 1.00 89.69 84 GLU A C 1
ATOM 642 O O . GLU A 1 84 ? 6.490 4.650 20.462 1.00 89.69 84 GLU A O 1
ATOM 647 N N . SER A 1 85 ? 5.466 4.186 18.520 1.00 89.62 85 SER A N 1
ATOM 648 C CA . SER A 1 85 ? 6.701 3.898 17.777 1.00 89.62 85 SER A CA 1
ATOM 649 C C . SER A 1 85 ? 7.526 5.152 17.472 1.00 89.62 85 SER A C 1
ATOM 651 O O . SER A 1 85 ? 8.745 5.070 17.346 1.00 89.62 85 SER A O 1
ATOM 653 N N . MET A 1 86 ? 6.876 6.312 17.354 1.00 88.06 86 MET A N 1
ATOM 654 C CA . MET A 1 86 ? 7.538 7.607 17.171 1.00 88.06 86 MET A CA 1
ATOM 655 C C . MET A 1 86 ? 8.106 8.183 18.478 1.00 88.06 86 MET A C 1
ATOM 657 O O . MET A 1 86 ? 8.971 9.057 18.425 1.00 88.06 86 MET A O 1
ATOM 661 N N . GLY A 1 87 ? 7.637 7.696 19.632 1.00 83.25 87 GLY A N 1
ATOM 662 C CA . GLY A 1 87 ? 7.946 8.264 20.943 1.00 83.25 87 GLY A CA 1
ATOM 663 C C . GLY A 1 87 ? 7.207 9.581 21.216 1.00 83.25 87 GLY A C 1
ATOM 664 O O . GLY A 1 87 ? 6.488 10.102 20.368 1.00 83.25 87 GLY A O 1
ATOM 665 N N . GLY A 1 88 ? 7.358 10.119 22.428 1.00 76.06 88 GLY A N 1
ATOM 666 C CA . GLY A 1 88 ? 6.872 11.458 22.776 1.00 76.06 88 GLY A CA 1
ATOM 667 C C . GLY A 1 88 ? 7.813 12.564 22.286 1.00 76.06 88 GLY A C 1
ATOM 668 O O . GLY A 1 88 ? 8.978 12.314 21.979 1.00 76.06 88 GLY A O 1
ATOM 669 N N . CYS A 1 89 ? 7.312 13.799 22.240 1.00 75.69 89 CYS A N 1
ATOM 670 C CA . CYS A 1 89 ? 8.118 14.991 21.991 1.00 75.69 89 CYS A CA 1
ATOM 671 C C . CYS A 1 89 ? 7.994 15.932 23.192 1.00 75.69 89 CYS A C 1
ATOM 673 O O . CYS A 1 89 ? 7.046 16.710 23.260 1.00 75.69 89 CYS A O 1
ATOM 675 N N . ASP A 1 90 ? 8.950 15.848 24.118 1.00 76.62 90 ASP A N 1
ATOM 676 C CA . ASP A 1 90 ? 9.007 16.718 25.305 1.00 76.62 90 ASP A CA 1
ATOM 677 C C . ASP A 1 90 ? 9.796 18.018 25.040 1.00 76.62 90 ASP A C 1
ATOM 679 O O . ASP A 1 90 ? 9.807 18.931 25.860 1.00 76.62 90 ASP A O 1
ATOM 683 N N . ASP A 1 91 ? 10.456 18.107 23.882 1.00 82.19 91 ASP A N 1
ATOM 684 C CA . ASP A 1 91 ? 11.278 19.240 23.454 1.00 82.19 91 ASP A CA 1
ATOM 685 C C . ASP A 1 91 ? 10.484 20.171 22.526 1.00 82.19 91 ASP A C 1
ATOM 687 O O . ASP A 1 91 ? 10.162 19.803 21.390 1.00 82.19 91 ASP A O 1
ATOM 691 N N . GLU A 1 92 ? 10.196 21.390 22.994 1.00 78.38 92 GLU A N 1
ATOM 692 C CA . GLU A 1 92 ? 9.452 22.407 22.240 1.00 78.38 92 GLU A CA 1
ATOM 693 C C . GLU A 1 92 ? 10.094 22.743 20.885 1.00 78.38 92 GLU A C 1
ATOM 695 O O . GLU A 1 92 ? 9.378 23.002 19.915 1.00 78.38 92 GLU A O 1
ATOM 700 N N . SER A 1 93 ? 11.425 22.662 20.770 1.00 80.62 93 SER A N 1
ATOM 701 C CA . SER A 1 93 ? 12.142 22.975 19.526 1.00 80.62 93 SER A CA 1
ATOM 702 C C . SER A 1 93 ? 11.930 21.934 18.420 1.00 80.62 93 SER A C 1
ATOM 704 O O . SER A 1 93 ? 12.144 22.222 17.242 1.00 80.62 93 SER A O 1
ATOM 706 N N . ARG A 1 94 ? 11.463 20.729 18.779 1.00 84.31 94 ARG A N 1
ATOM 707 C CA . ARG A 1 94 ? 11.262 19.590 17.866 1.00 84.31 94 ARG A CA 1
ATOM 708 C C . ARG A 1 94 ? 9.793 19.287 17.586 1.00 84.31 94 ARG A C 1
ATOM 710 O O . ARG A 1 94 ? 9.493 18.361 16.829 1.00 84.31 94 ARG A O 1
ATOM 717 N N . VAL A 1 95 ? 8.871 20.071 18.147 1.00 86.50 95 VAL A N 1
ATOM 718 C CA . VAL A 1 95 ? 7.421 19.835 18.045 1.00 86.50 95 VAL A CA 1
ATOM 719 C C . VAL A 1 95 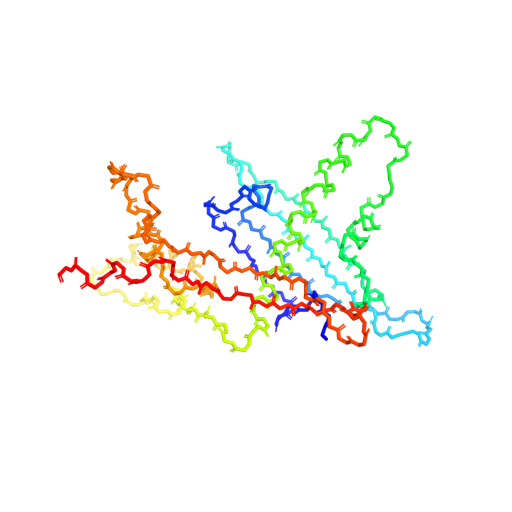? 6.945 19.808 16.595 1.00 86.50 95 VAL A C 1
ATOM 721 O O . VAL A 1 95 ? 6.148 18.943 16.224 1.00 86.50 95 VAL A O 1
ATOM 724 N N . ASP A 1 96 ? 7.433 20.716 15.752 1.00 88.19 96 ASP A N 1
ATOM 725 C CA . ASP A 1 96 ? 7.012 20.778 14.350 1.00 88.19 96 ASP A CA 1
ATOM 726 C C . ASP A 1 96 ? 7.554 19.603 13.528 1.00 88.19 96 ASP A C 1
ATOM 728 O O . ASP A 1 96 ? 6.832 19.036 12.704 1.00 88.19 96 ASP A O 1
ATOM 732 N N . ASP A 1 97 ? 8.790 19.174 13.789 1.00 87.19 97 ASP A N 1
ATOM 733 C CA . ASP A 1 97 ? 9.365 17.973 13.178 1.00 87.19 97 ASP A CA 1
ATOM 734 C C . ASP A 1 97 ? 8.619 16.710 13.591 1.00 87.19 97 ASP A C 1
ATOM 736 O O . ASP A 1 97 ? 8.302 15.869 12.743 1.00 87.19 97 ASP A O 1
ATOM 740 N N . TYR A 1 98 ? 8.278 16.604 14.875 1.00 88.62 98 TYR A N 1
ATOM 741 C CA . TYR A 1 98 ? 7.467 15.516 15.394 1.00 88.62 98 TYR A CA 1
ATOM 742 C C . TYR A 1 98 ? 6.089 15.481 14.725 1.00 88.62 98 TYR A C 1
ATOM 744 O O . TYR A 1 98 ? 5.684 14.437 14.214 1.00 88.62 98 TYR A O 1
ATOM 752 N N . LYS A 1 99 ? 5.390 16.622 14.634 1.00 89.81 99 LYS A N 1
ATOM 753 C CA . LYS A 1 99 ? 4.088 16.725 13.948 1.00 89.81 99 LYS A CA 1
ATOM 754 C C . LYS A 1 99 ? 4.182 16.322 12.476 1.00 89.81 99 LYS A C 1
ATOM 756 O O . LYS A 1 99 ? 3.322 15.581 11.998 1.00 89.81 99 LYS A O 1
ATOM 761 N N . ARG A 1 100 ? 5.227 16.760 11.761 1.00 89.56 100 ARG A N 1
ATOM 762 C CA . ARG A 1 100 ? 5.481 16.352 10.367 1.00 89.56 100 ARG A CA 1
ATOM 763 C C . ARG A 1 100 ? 5.704 14.845 10.249 1.00 89.56 100 ARG A C 1
ATOM 765 O O . ARG A 1 100 ? 5.121 14.214 9.370 1.00 89.56 100 ARG A O 1
ATOM 772 N N . GLY A 1 101 ? 6.511 14.266 11.138 1.00 90.94 101 GLY A N 1
ATOM 773 C CA . GLY A 1 101 ? 6.755 12.824 11.190 1.00 90.94 101 GLY A CA 1
ATOM 774 C C . GLY A 1 101 ? 5.486 12.027 11.492 1.00 90.94 101 GLY A C 1
ATOM 775 O O . GLY A 1 101 ? 5.173 11.076 10.780 1.00 90.94 101 GLY A O 1
ATOM 776 N N . LEU A 1 102 ? 4.713 12.452 12.493 1.00 91.38 102 LEU A N 1
ATOM 777 C CA . LEU A 1 102 ? 3.449 11.825 12.868 1.00 91.38 102 LEU A CA 1
ATOM 778 C C . LEU A 1 102 ? 2.435 11.865 11.719 1.00 91.38 102 LEU A C 1
ATOM 780 O O . LEU A 1 102 ? 1.773 10.862 11.457 1.00 91.38 102 LEU A O 1
ATOM 784 N N . ALA A 1 103 ? 2.333 12.993 11.010 1.00 91.19 103 ALA A N 1
ATOM 785 C CA . ALA A 1 103 ? 1.473 13.117 9.838 1.00 91.19 103 ALA A CA 1
ATOM 786 C C . ALA A 1 103 ? 1.909 12.158 8.721 1.00 91.19 103 ALA A C 1
ATOM 788 O O . ALA A 1 103 ? 1.091 11.365 8.255 1.00 91.19 103 ALA A O 1
ATOM 789 N N . LEU A 1 104 ? 3.194 12.172 8.341 1.00 93.25 104 LEU A N 1
ATOM 790 C CA . LEU A 1 104 ? 3.757 11.269 7.332 1.00 93.25 104 LEU A CA 1
ATOM 791 C C . LEU A 1 104 ? 3.424 9.805 7.639 1.00 93.25 104 LEU A C 1
ATOM 793 O O . LEU A 1 104 ? 2.873 9.102 6.792 1.00 93.25 104 LEU A O 1
ATOM 797 N N . TRP A 1 105 ? 3.729 9.355 8.856 1.00 95.12 105 TRP A N 1
ATOM 798 C CA . TRP A 1 105 ? 3.516 7.965 9.243 1.00 95.12 105 TRP A CA 1
ATOM 799 C C . TRP A 1 105 ? 2.044 7.608 9.379 1.00 95.12 105 TRP A C 1
ATOM 801 O O . TRP A 1 105 ? 1.657 6.508 8.992 1.00 95.12 105 TRP A O 1
ATOM 811 N N . SER A 1 106 ? 1.202 8.537 9.832 1.00 93.12 106 SER A N 1
ATOM 812 C CA . SER A 1 106 ? -0.248 8.337 9.830 1.00 93.12 106 SER A CA 1
ATOM 813 C C . SER A 1 106 ? -0.768 8.085 8.414 1.00 93.12 106 SER A C 1
ATOM 815 O O . SER A 1 106 ? -1.532 7.144 8.216 1.00 93.12 106 SER A O 1
ATOM 817 N N . PHE A 1 107 ? -0.318 8.860 7.420 1.00 93.38 107 PHE A N 1
ATOM 818 C CA . PHE A 1 107 ? -0.703 8.664 6.019 1.00 93.38 107 PHE A CA 1
ATOM 819 C C . PHE A 1 107 ? -0.137 7.369 5.423 1.00 93.38 107 PHE A C 1
ATOM 821 O O . PHE A 1 107 ? -0.883 6.607 4.810 1.00 93.38 107 PHE A O 1
ATOM 828 N N . ALA A 1 108 ? 1.154 7.085 5.617 1.00 94.62 108 ALA A N 1
ATOM 829 C CA . ALA A 1 108 ? 1.796 5.892 5.061 1.00 94.62 108 ALA A CA 1
ATOM 830 C C . ALA A 1 108 ? 1.212 4.594 5.640 1.00 94.62 108 ALA A C 1
ATOM 832 O O . ALA A 1 108 ? 0.935 3.637 4.908 1.00 94.62 108 ALA A O 1
ATOM 833 N N . VAL A 1 109 ? 0.973 4.561 6.953 1.00 94.25 109 VAL A N 1
ATOM 834 C CA . VAL A 1 109 ? 0.376 3.399 7.615 1.00 94.25 109 VAL A CA 1
ATOM 835 C C . VAL A 1 109 ? -1.100 3.265 7.244 1.00 94.25 109 VAL A C 1
ATOM 837 O O . VAL A 1 109 ? -1.531 2.155 6.950 1.00 94.25 109 VAL A O 1
ATOM 840 N N . ASP A 1 110 ? -1.870 4.355 7.171 1.00 92.19 110 ASP A N 1
ATOM 841 C CA . ASP A 1 110 ? -3.260 4.314 6.691 1.00 92.19 110 ASP A CA 1
ATOM 842 C C . ASP A 1 110 ? -3.357 3.776 5.253 1.00 92.19 110 ASP A C 1
ATOM 844 O O . ASP A 1 110 ? -4.164 2.884 4.979 1.00 92.19 110 ASP A O 1
ATOM 848 N N . TYR A 1 111 ? -2.490 4.242 4.348 1.00 92.62 111 TYR A N 1
ATOM 849 C CA . TYR A 1 111 ? -2.421 3.743 2.973 1.00 92.62 111 TYR A CA 1
ATOM 850 C C . TYR A 1 111 ? -2.072 2.249 2.931 1.00 92.62 111 TYR A C 1
ATOM 852 O O . TYR A 1 111 ? -2.717 1.467 2.224 1.00 92.62 111 TYR A O 1
ATOM 860 N N . THR A 1 112 ? -1.096 1.832 3.741 1.00 93.62 112 THR A N 1
ATOM 861 C CA . THR A 1 112 ? -0.692 0.426 3.875 1.00 93.62 112 THR A CA 1
ATOM 862 C C . THR A 1 112 ? -1.851 -0.427 4.383 1.00 93.62 112 THR A C 1
ATOM 864 O O . THR A 1 112 ? -2.217 -1.403 3.735 1.00 93.62 112 THR A O 1
ATOM 867 N N . VAL A 1 113 ? -2.499 -0.034 5.484 1.00 91.94 113 VAL A N 1
ATOM 868 C CA . VAL A 1 113 ? -3.652 -0.744 6.062 1.00 91.94 113 VAL A CA 1
ATOM 869 C C . VAL A 1 113 ? -4.782 -0.862 5.049 1.00 91.94 113 VAL A C 1
ATOM 871 O O . VAL A 1 113 ? -5.323 -1.948 4.874 1.00 91.94 113 VAL A O 1
ATOM 874 N N . LYS A 1 114 ? -5.127 0.215 4.336 1.00 89.81 114 LYS A N 1
ATOM 875 C CA . LYS A 1 114 ? -6.164 0.180 3.292 1.00 89.81 114 LYS A CA 1
ATOM 876 C C . LYS A 1 114 ? -5.808 -0.776 2.157 1.00 89.81 114 LYS A C 1
ATOM 878 O O . LYS A 1 114 ? -6.689 -1.490 1.685 1.00 89.81 114 LYS A O 1
ATOM 883 N N . THR A 1 115 ? -4.541 -0.816 1.752 1.00 90.25 115 THR A N 1
ATOM 884 C CA . THR A 1 115 ? -4.049 -1.741 0.722 1.00 90.25 115 THR A CA 1
ATOM 885 C C . THR A 1 115 ? -4.158 -3.189 1.192 1.00 90.25 115 THR A C 1
ATOM 887 O O . THR A 1 115 ? -4.712 -4.021 0.478 1.00 90.25 115 THR A O 1
ATOM 890 N N . LEU A 1 116 ? -3.705 -3.490 2.412 1.00 90.81 116 LEU A N 1
ATOM 891 C CA . LEU A 1 116 ? -3.784 -4.835 2.990 1.00 90.81 116 LEU A CA 1
ATOM 892 C C . LEU A 1 116 ? -5.230 -5.284 3.215 1.00 90.81 116 LEU A C 1
ATOM 894 O O . LEU A 1 116 ? -5.580 -6.419 2.904 1.00 90.81 116 LEU A O 1
ATOM 898 N N . LEU A 1 117 ? -6.086 -4.384 3.697 1.00 89.31 117 LEU A N 1
ATOM 899 C CA . LEU A 1 117 ? -7.512 -4.642 3.844 1.00 89.31 117 LEU A CA 1
ATOM 900 C C . LEU A 1 117 ? -8.164 -4.936 2.500 1.00 89.31 117 LEU A C 1
ATOM 902 O O . LEU A 1 117 ? -8.953 -5.871 2.413 1.00 89.31 117 LEU A O 1
ATOM 906 N N . TYR A 1 118 ? -7.835 -4.160 1.463 1.00 88.44 118 TYR A N 1
ATOM 907 C CA . TYR A 1 118 ? -8.340 -4.419 0.122 1.00 88.44 118 TYR A CA 1
ATOM 908 C C . TYR A 1 118 ? -7.897 -5.804 -0.339 1.00 88.44 118 TYR A C 1
ATOM 910 O O . TYR A 1 118 ? -8.764 -6.613 -0.629 1.00 88.44 118 TYR A O 1
ATOM 918 N N . LEU A 1 119 ? -6.600 -6.128 -0.260 1.00 88.81 119 LEU A N 1
ATOM 919 C CA . LEU A 1 119 ? -6.045 -7.456 -0.572 1.00 88.81 119 LEU A CA 1
ATOM 920 C C . LEU A 1 119 ? -6.675 -8.617 0.214 1.00 88.81 119 LEU A C 1
ATOM 922 O O . LEU A 1 119 ? -6.592 -9.754 -0.235 1.00 88.81 119 LEU A O 1
ATOM 926 N N . SER A 1 120 ? -7.291 -8.351 1.369 1.00 87.50 120 SER A N 1
ATOM 927 C CA . SER A 1 120 ? -7.977 -9.370 2.173 1.00 87.50 120 SER A CA 1
ATOM 928 C C . SER A 1 120 ? -9.451 -9.592 1.812 1.00 87.50 120 SER A C 1
ATOM 930 O O . SER A 1 120 ? -10.085 -10.463 2.400 1.00 87.50 120 SER A O 1
ATOM 932 N N . LEU A 1 121 ? -10.024 -8.797 0.900 1.00 86.75 121 LEU A N 1
ATOM 933 C CA . LEU A 1 121 ? -11.405 -8.970 0.440 1.00 86.75 121 LEU A CA 1
ATOM 934 C C . LEU A 1 121 ? -11.520 -10.178 -0.492 1.00 86.75 121 LEU A C 1
ATOM 936 O O . LEU A 1 121 ? -10.723 -10.297 -1.414 1.00 86.75 121 LEU A O 1
ATOM 940 N N . ASP A 1 122 ? -12.574 -10.981 -0.340 1.00 82.56 122 ASP A N 1
ATOM 941 C CA . ASP A 1 122 ? -12.814 -12.159 -1.193 1.00 82.56 122 ASP A CA 1
ATOM 942 C C . ASP A 1 122 ? -12.938 -11.803 -2.689 1.00 82.56 122 ASP A C 1
ATOM 944 O O . ASP A 1 122 ? -12.428 -12.511 -3.551 1.00 82.56 122 ASP A O 1
ATOM 948 N N . ASP A 1 123 ? -13.550 -10.655 -2.998 1.00 81.75 123 ASP A N 1
ATOM 949 C CA . ASP A 1 123 ? -13.766 -10.173 -4.371 1.00 81.75 123 ASP A CA 1
ATOM 950 C C . ASP A 1 123 ? -12.708 -9.143 -4.803 1.00 81.75 123 ASP A C 1
ATOM 952 O O . ASP A 1 123 ? -13.029 -8.118 -5.424 1.00 81.75 123 ASP A O 1
ATOM 956 N N . THR A 1 124 ? -11.447 -9.340 -4.412 1.00 83.06 124 THR A N 1
ATOM 957 C CA . THR A 1 124 ? -10.386 -8.425 -4.835 1.00 83.06 124 THR A CA 1
ATOM 958 C C . THR A 1 124 ? -10.104 -8.515 -6.323 1.00 83.06 124 THR A C 1
ATOM 960 O O . THR A 1 124 ? -9.962 -9.595 -6.887 1.00 83.06 124 THR A O 1
ATOM 963 N N . VAL A 1 125 ? -9.927 -7.357 -6.958 1.00 83.12 125 VAL A N 1
ATOM 964 C CA . VAL A 1 125 ? -9.469 -7.289 -8.345 1.00 83.12 125 VAL A CA 1
ATOM 965 C C . VAL A 1 125 ? -7.957 -7.085 -8.346 1.00 83.12 125 VAL A C 1
ATOM 967 O O . VAL A 1 125 ? -7.458 -6.044 -7.908 1.00 83.12 125 VAL A O 1
ATOM 970 N N . ILE A 1 126 ? -7.238 -8.103 -8.817 1.00 86.31 126 ILE A N 1
ATOM 971 C CA . ILE A 1 126 ? -5.781 -8.107 -8.958 1.00 86.31 126 ILE A CA 1
ATOM 972 C C . ILE A 1 126 ? -5.452 -8.478 -10.402 1.00 86.31 126 ILE A C 1
ATOM 974 O O . ILE A 1 126 ? -5.875 -9.522 -10.894 1.00 86.31 126 ILE A O 1
ATOM 978 N N . SER A 1 127 ? -4.695 -7.620 -11.082 1.00 87.50 127 SER A N 1
ATOM 979 C CA . SER A 1 127 ? -4.137 -7.905 -12.404 1.00 87.50 127 SER A CA 1
ATOM 980 C C . SER A 1 127 ? -2.632 -8.117 -12.289 1.00 87.50 127 SER A C 1
ATOM 982 O O . SER A 1 127 ? -1.952 -7.384 -11.574 1.00 87.50 127 SER A O 1
ATOM 984 N N . HIS A 1 128 ? -2.096 -9.117 -12.982 1.00 88.50 128 HIS A N 1
ATOM 985 C CA . HIS A 1 128 ? -0.661 -9.388 -12.997 1.00 88.50 128 HIS A CA 1
ATOM 986 C C . HIS A 1 128 ? -0.038 -8.799 -14.258 1.00 88.50 128 HIS A C 1
ATOM 988 O O . HIS A 1 128 ? -0.320 -9.254 -15.364 1.00 88.50 128 HIS A O 1
ATOM 994 N N . ASP A 1 129 ? 0.847 -7.826 -14.080 1.00 89.75 129 ASP A 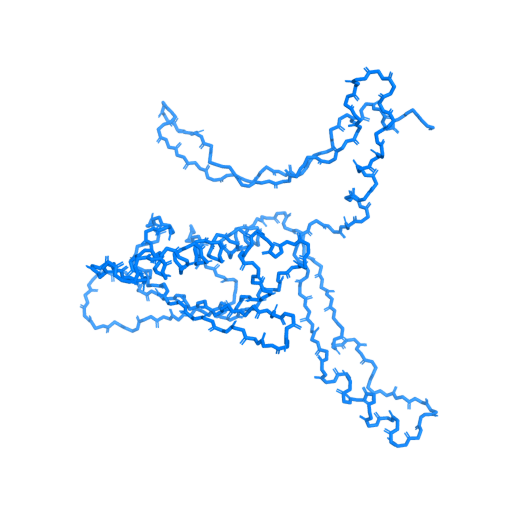N 1
ATOM 995 C CA . ASP A 1 129 ? 1.686 -7.298 -15.146 1.00 89.75 129 ASP A CA 1
ATOM 996 C C . ASP A 1 129 ? 3.054 -7.979 -15.062 1.00 89.75 129 ASP A C 1
ATOM 998 O O . ASP A 1 129 ? 3.842 -7.727 -14.150 1.00 89.75 129 ASP A O 1
ATOM 1002 N N . ARG A 1 130 ? 3.295 -8.909 -15.988 1.00 92.50 130 ARG A N 1
ATOM 1003 C CA . ARG A 1 130 ? 4.487 -9.765 -16.019 1.00 92.50 130 ARG A CA 1
ATOM 1004 C C . ARG A 1 130 ? 5.546 -9.220 -16.972 1.00 92.50 130 ARG A C 1
ATOM 1006 O O . ARG A 1 130 ? 6.034 -9.950 -17.836 1.00 92.50 130 ARG A O 1
ATOM 1013 N N . ALA A 1 131 ? 5.839 -7.925 -16.877 1.00 92.12 131 ALA A N 1
ATOM 1014 C CA . ALA A 1 131 ? 6.749 -7.239 -17.788 1.00 92.12 131 ALA A CA 1
ATOM 1015 C C . ALA A 1 131 ? 8.140 -7.895 -17.846 1.00 92.12 131 ALA A C 1
ATOM 1017 O O . ALA A 1 131 ? 8.696 -8.020 -18.931 1.00 92.12 131 ALA A O 1
ATOM 1018 N N . TYR A 1 132 ? 8.673 -8.366 -16.714 1.00 93.19 132 TYR A N 1
ATOM 1019 C CA . TYR A 1 132 ? 9.960 -9.059 -16.672 1.00 93.19 132 TYR A CA 1
ATOM 1020 C C . TYR A 1 132 ? 9.843 -10.484 -17.210 1.00 93.19 132 TYR A C 1
ATOM 1022 O O . TYR A 1 132 ? 10.560 -10.874 -18.132 1.00 93.19 132 TYR A O 1
ATOM 1030 N N . SER A 1 133 ? 8.910 -11.270 -16.669 1.00 92.62 133 SER A N 1
ATOM 1031 C CA . SER A 1 133 ? 8.808 -12.691 -17.016 1.00 92.62 133 SER A CA 1
ATOM 1032 C C . SER A 1 133 ? 8.383 -12.938 -18.463 1.00 92.62 133 SER A C 1
ATOM 1034 O O . SER A 1 133 ? 8.710 -13.985 -19.019 1.00 92.62 133 SER A O 1
ATOM 1036 N N . SER A 1 134 ? 7.656 -12.002 -19.079 1.00 93.62 134 SER A N 1
ATOM 1037 C CA . SER A 1 134 ? 7.228 -12.100 -20.481 1.00 93.62 134 SER A CA 1
ATOM 1038 C C . SER A 1 134 ? 8.174 -11.422 -21.475 1.00 93.62 134 SER A C 1
ATOM 1040 O O . SER A 1 134 ? 7.974 -11.554 -22.684 1.00 93.62 134 SER A O 1
ATOM 1042 N N . ALA A 1 135 ? 9.206 -10.716 -21.003 1.00 92.81 135 ALA A N 1
ATOM 1043 C CA . ALA A 1 135 ? 10.115 -10.005 -21.886 1.00 92.81 135 ALA A CA 1
ATOM 1044 C C . ALA A 1 135 ? 10.916 -10.968 -22.787 1.00 92.81 135 ALA A C 1
ATOM 1046 O O . ALA A 1 135 ? 11.439 -11.987 -22.317 1.00 92.81 135 ALA A O 1
ATOM 1047 N N . PRO A 1 136 ? 11.079 -10.652 -24.086 1.00 91.75 136 PRO A N 1
ATOM 1048 C CA . PRO A 1 136 ? 11.883 -11.469 -24.981 1.00 91.75 136 PRO A CA 1
ATOM 1049 C C . PRO A 1 136 ? 13.355 -11.428 -24.555 1.00 91.75 136 PRO A C 1
ATOM 1051 O O . PRO A 1 136 ? 13.945 -10.361 -24.428 1.00 91.75 136 PRO A O 1
ATOM 1054 N N . ARG A 1 137 ? 13.973 -12.603 -24.388 1.00 90.00 137 ARG A N 1
ATOM 1055 C CA . ARG A 1 137 ? 15.427 -12.726 -24.148 1.00 90.00 137 ARG A CA 1
ATOM 1056 C C . ARG A 1 137 ? 16.222 -13.026 -25.418 1.00 90.00 137 ARG A C 1
ATOM 1058 O O . ARG A 1 137 ? 17.448 -12.936 -25.437 1.00 90.00 137 ARG A O 1
ATOM 1065 N N . THR A 1 138 ? 15.531 -13.364 -26.503 1.00 90.19 138 THR A N 1
ATOM 1066 C CA . THR A 1 138 ? 16.140 -13.675 -27.797 1.00 90.19 138 THR A CA 1
ATOM 1067 C C . THR A 1 138 ? 15.718 -12.637 -28.824 1.00 90.19 138 THR A C 1
ATOM 1069 O O . THR A 1 138 ? 14.541 -12.503 -29.139 1.00 90.19 138 THR A O 1
ATOM 1072 N N . PHE A 1 139 ? 16.699 -11.918 -29.371 1.00 89.94 139 PHE A N 1
ATOM 1073 C CA . PHE A 1 139 ? 16.469 -10.853 -30.345 1.00 89.94 139 PHE A CA 1
ATOM 1074 C C . PHE A 1 139 ? 17.104 -11.217 -31.689 1.00 89.94 139 PHE A C 1
ATOM 1076 O O . PHE A 1 139 ? 18.335 -11.243 -31.813 1.00 89.94 139 PHE A O 1
ATOM 1083 N N . LEU A 1 140 ? 16.275 -11.511 -32.692 1.00 89.62 140 LEU A N 1
ATOM 1084 C CA . LEU A 1 140 ? 16.719 -11.766 -34.065 1.00 89.62 140 LEU A CA 1
ATOM 1085 C C . LEU A 1 140 ? 17.097 -10.445 -34.756 1.00 89.62 140 LEU A C 1
ATOM 1087 O O . LEU A 1 140 ? 16.499 -9.407 -34.491 1.00 89.62 140 LEU A O 1
ATOM 1091 N N . GLY A 1 141 ? 18.117 -10.469 -35.617 1.00 87.88 141 GLY A N 1
ATOM 1092 C CA . GLY A 1 141 ? 18.513 -9.305 -36.424 1.00 87.88 141 GLY A CA 1
ATOM 1093 C C . GLY A 1 141 ? 19.218 -8.159 -35.678 1.00 87.88 141 GLY A C 1
ATOM 1094 O O . GLY A 1 141 ? 19.588 -7.170 -36.305 1.00 87.88 141 GLY A O 1
ATOM 1095 N N . LEU A 1 142 ? 19.452 -8.269 -34.363 1.00 89.06 142 LEU A N 1
ATOM 1096 C CA . LEU A 1 142 ? 20.246 -7.292 -33.609 1.00 89.06 142 LEU A CA 1
ATOM 1097 C C . LEU A 1 142 ? 21.722 -7.694 -33.532 1.00 89.06 142 LEU A C 1
ATOM 1099 O O . LEU A 1 142 ? 22.057 -8.811 -33.138 1.00 89.06 142 LEU A O 1
ATOM 1103 N N . GLY A 1 143 ? 22.609 -6.739 -33.826 1.00 91.3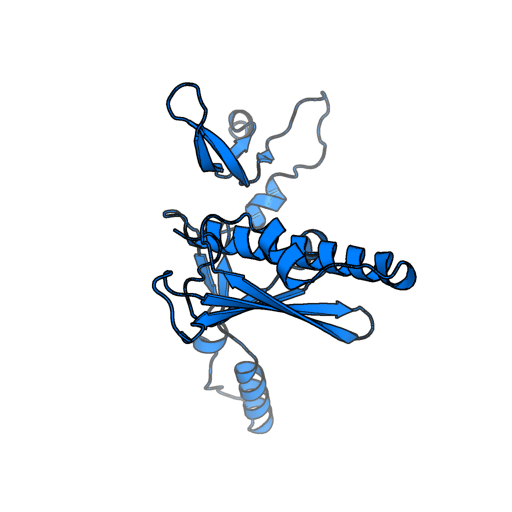1 143 GLY A N 1
ATOM 1104 C CA . GLY A 1 143 ? 24.038 -6.866 -33.538 1.00 91.31 143 GLY A CA 1
ATOM 1105 C C . GLY A 1 143 ? 24.318 -6.939 -32.031 1.00 91.31 143 GLY A C 1
ATOM 1106 O O . GLY A 1 143 ? 23.538 -6.432 -31.220 1.00 91.31 143 GLY A O 1
ATOM 1107 N N . ARG A 1 144 ? 25.459 -7.536 -31.660 1.00 91.19 144 ARG A N 1
ATOM 1108 C CA . ARG A 1 144 ? 25.847 -7.856 -30.272 1.00 91.19 144 ARG A CA 1
ATOM 1109 C C . ARG A 1 144 ? 25.593 -6.721 -29.271 1.00 91.19 144 ARG A C 1
ATOM 1111 O O . ARG A 1 144 ? 24.868 -6.923 -28.306 1.00 91.19 144 ARG A O 1
ATOM 1118 N N . ARG A 1 145 ? 26.090 -5.512 -29.555 1.00 92.19 145 ARG A N 1
ATOM 1119 C CA . ARG A 1 145 ? 25.938 -4.338 -28.674 1.00 92.19 145 ARG A CA 1
ATOM 1120 C C . ARG A 1 145 ? 24.474 -3.978 -28.396 1.00 92.19 145 ARG A C 1
ATOM 1122 O O . ARG A 1 145 ? 24.116 -3.681 -27.265 1.00 92.19 145 ARG A O 1
ATOM 1129 N N . LYS A 1 146 ? 23.612 -3.997 -29.420 1.00 91.81 146 LYS A N 1
ATOM 1130 C CA . LYS A 1 146 ? 22.180 -3.689 -29.249 1.00 91.81 146 LYS A CA 1
ATOM 1131 C C . LYS A 1 146 ? 21.462 -4.792 -28.472 1.00 91.81 146 LYS A C 1
ATOM 1133 O O . LYS A 1 146 ? 20.552 -4.491 -27.711 1.00 91.81 146 LYS A O 1
ATOM 1138 N N . ARG A 1 147 ? 21.878 -6.051 -28.646 1.00 92.38 147 ARG A N 1
ATOM 1139 C CA . ARG A 1 147 ? 21.344 -7.184 -27.880 1.00 92.38 147 ARG A CA 1
ATOM 1140 C C . ARG A 1 147 ? 21.694 -7.072 -26.394 1.00 92.38 147 ARG A C 1
ATOM 1142 O O . ARG A 1 147 ? 20.808 -7.238 -25.568 1.00 92.38 147 ARG A O 1
ATOM 1149 N N . GLU A 1 148 ? 22.945 -6.754 -26.071 1.00 93.31 148 GLU A N 1
ATOM 1150 C CA . GLU A 1 148 ? 23.398 -6.548 -24.687 1.00 93.31 148 GLU A CA 1
ATOM 1151 C C . GLU A 1 148 ? 22.627 -5.404 -24.008 1.00 93.31 148 GLU A C 1
ATOM 1153 O O . GLU A 1 148 ? 22.144 -5.577 -22.894 1.00 93.31 148 GLU A O 1
ATOM 1158 N N . LEU A 1 149 ? 22.412 -4.281 -24.707 1.00 94.19 149 LEU A N 1
ATOM 1159 C CA . LEU A 1 149 ? 21.595 -3.173 -24.195 1.00 94.19 149 LEU A CA 1
ATOM 1160 C C . LEU A 1 149 ? 20.142 -3.586 -23.924 1.00 94.19 149 LEU A C 1
ATOM 1162 O O . LEU A 1 149 ? 19.616 -3.282 -22.860 1.00 94.19 149 LEU A O 1
ATOM 1166 N N . ARG A 1 150 ? 19.499 -4.311 -24.849 1.00 91.81 150 ARG A N 1
ATOM 1167 C CA . ARG A 1 150 ? 18.116 -4.775 -24.648 1.00 91.81 150 ARG A CA 1
ATOM 1168 C C . ARG A 1 150 ? 17.994 -5.769 -23.500 1.00 91.81 150 ARG A C 1
ATOM 1170 O O . ARG A 1 150 ? 17.027 -5.699 -22.758 1.00 91.81 150 ARG A O 1
ATOM 1177 N N . LEU A 1 151 ? 18.965 -6.664 -23.327 1.00 93.88 151 LEU A N 1
ATOM 1178 C CA . LEU A 1 151 ? 18.991 -7.553 -22.165 1.00 93.88 151 LEU A CA 1
ATOM 1179 C C . LEU A 1 151 ? 19.147 -6.760 -20.863 1.00 93.88 151 LEU A C 1
ATOM 1181 O O . LEU A 1 151 ? 18.422 -7.028 -19.915 1.00 93.88 151 LEU A O 1
ATOM 1185 N N . ALA A 1 152 ? 20.016 -5.746 -20.834 1.00 93.19 152 ALA A N 1
ATOM 1186 C CA . ALA A 1 152 ? 20.169 -4.884 -19.664 1.00 93.19 152 ALA A CA 1
ATOM 1187 C C . ALA A 1 152 ? 18.881 -4.110 -19.324 1.00 93.19 152 ALA A C 1
ATOM 1189 O O . ALA A 1 152 ? 18.546 -3.982 -18.152 1.00 93.19 152 ALA A O 1
ATOM 1190 N N . GLU A 1 153 ? 18.139 -3.631 -20.328 1.00 93.31 153 GLU A N 1
ATOM 1191 C CA . GLU A 1 153 ? 16.813 -3.024 -20.128 1.00 93.31 153 GLU A CA 1
ATOM 1192 C C . GLU A 1 153 ? 15.805 -4.033 -19.559 1.00 93.31 153 GLU A C 1
ATOM 1194 O O . GLU A 1 153 ? 15.050 -3.696 -18.651 1.00 93.31 153 GLU A O 1
ATOM 1199 N N . VAL A 1 154 ? 15.807 -5.276 -20.059 1.00 92.81 154 VAL A N 1
ATOM 1200 C CA . VAL A 1 154 ? 14.940 -6.347 -19.544 1.00 92.81 154 VAL A CA 1
ATOM 1201 C C . VAL A 1 154 ? 15.248 -6.657 -18.081 1.00 92.81 154 VAL A C 1
ATOM 1203 O O . VAL A 1 154 ? 14.313 -6.795 -17.301 1.00 92.81 154 VAL A O 1
ATOM 1206 N N . GLU A 1 155 ? 16.520 -6.691 -17.678 1.00 92.88 155 GLU A N 1
ATOM 1207 C CA . GLU A 1 155 ? 16.912 -6.921 -16.277 1.00 92.88 155 GLU A CA 1
ATOM 1208 C C . GLU A 1 155 ? 16.495 -5.795 -15.312 1.00 92.88 155 GLU A C 1
ATOM 1210 O O . GLU A 1 155 ? 16.525 -5.988 -14.099 1.00 92.88 155 GLU A O 1
ATOM 1215 N N . GLN A 1 156 ? 16.070 -4.632 -15.817 1.00 90.88 156 GLN A N 1
ATOM 1216 C CA . GLN A 1 156 ? 15.501 -3.555 -14.993 1.00 90.88 156 GLN A CA 1
ATOM 1217 C C . GLN A 1 156 ? 13.977 -3.655 -14.831 1.00 90.88 156 GLN A C 1
ATOM 1219 O O . GLN A 1 156 ? 13.392 -2.921 -14.028 1.00 90.88 156 GLN A O 1
ATOM 1224 N N . LEU A 1 157 ? 13.314 -4.530 -15.592 1.00 91.81 157 LEU A N 1
ATOM 1225 C CA . LEU A 1 157 ? 11.882 -4.767 -15.458 1.00 91.81 157 LEU A CA 1
ATOM 1226 C C . LEU A 1 157 ? 11.601 -5.600 -14.206 1.00 91.81 157 LEU A C 1
ATOM 1228 O O . LEU A 1 157 ? 12.422 -6.393 -13.756 1.00 91.81 157 LEU A O 1
ATOM 1232 N N . TYR A 1 158 ? 10.393 -5.465 -13.672 1.00 90.00 158 TYR A N 1
ATOM 1233 C CA . TYR A 1 158 ? 9.893 -6.324 -12.608 1.00 90.00 158 TYR A CA 1
ATOM 1234 C C . TYR A 1 158 ? 8.443 -6.694 -12.887 1.00 90.00 158 TYR A C 1
ATOM 1236 O O . TYR A 1 158 ? 7.677 -5.916 -13.462 1.00 90.00 158 TYR A O 1
ATOM 1244 N N . ASP A 1 159 ? 8.068 -7.894 -12.461 1.00 91.50 159 ASP A N 1
ATOM 1245 C CA . ASP A 1 159 ? 6.670 -8.295 -12.439 1.00 91.50 159 ASP A CA 1
ATOM 1246 C C . ASP A 1 159 ? 5.965 -7.598 -11.273 1.00 91.50 159 ASP A C 1
ATOM 1248 O O . ASP A 1 159 ? 6.506 -7.493 -10.169 1.00 91.50 159 ASP A O 1
ATOM 1252 N N . ARG A 1 160 ? 4.742 -7.124 -11.502 1.00 90.12 160 ARG A N 1
ATOM 1253 C CA . ARG A 1 160 ? 3.958 -6.402 -10.496 1.00 90.12 160 ARG A CA 1
ATOM 1254 C C . ARG A 1 160 ? 2.510 -6.862 -10.467 1.00 90.12 160 ARG A C 1
ATOM 1256 O O . ARG A 1 160 ? 1.921 -7.227 -11.483 1.00 90.12 160 ARG A O 1
ATOM 1263 N N . CYS A 1 161 ? 1.922 -6.793 -9.280 1.00 88.25 161 CYS A N 1
ATOM 1264 C CA . CYS A 1 161 ? 0.489 -6.960 -9.085 1.00 88.25 161 CYS A CA 1
ATOM 1265 C C . CYS A 1 161 ? -0.158 -5.575 -9.058 1.00 88.25 161 CYS A C 1
ATOM 1267 O O . CYS A 1 161 ? 0.136 -4.761 -8.184 1.00 88.25 161 CYS A O 1
ATOM 1269 N N . ILE A 1 162 ? -1.036 -5.306 -10.015 1.00 87.75 162 ILE A N 1
ATOM 1270 C CA . ILE A 1 162 ? -1.851 -4.098 -10.061 1.00 87.75 162 ILE A CA 1
ATOM 1271 C C . ILE A 1 162 ? -3.098 -4.369 -9.224 1.00 87.75 162 ILE A C 1
ATOM 1273 O O . ILE A 1 162 ? -3.913 -5.230 -9.559 1.00 87.75 162 ILE A O 1
ATOM 1277 N N . VAL A 1 163 ? -3.211 -3.645 -8.114 1.00 82.50 163 VAL A N 1
ATOM 1278 C CA . VAL A 1 163 ? -4.279 -3.801 -7.126 1.00 82.50 163 VAL A CA 1
ATOM 1279 C C . VAL A 1 163 ? -5.294 -2.682 -7.312 1.00 82.50 163 VAL A C 1
ATOM 1281 O O . VAL A 1 163 ? -4.953 -1.506 -7.201 1.00 82.50 163 VAL A O 1
ATOM 1284 N N . GLY A 1 164 ? -6.547 -3.044 -7.570 1.00 74.06 164 GLY A N 1
ATOM 1285 C CA . GLY A 1 164 ? -7.635 -2.086 -7.720 1.00 74.06 164 GLY A CA 1
ATOM 1286 C C . GLY A 1 164 ? -8.590 -2.462 -8.848 1.00 74.06 164 GLY A C 1
ATOM 1287 O O . GLY A 1 164 ? -8.357 -3.429 -9.573 1.00 74.06 164 GLY A O 1
ATOM 1288 N N . PRO A 1 165 ? -9.689 -1.712 -9.013 1.00 63.94 165 PRO A N 1
ATOM 1289 C CA . PRO A 1 165 ? -10.656 -2.000 -10.060 1.00 63.94 165 PRO A CA 1
ATOM 1290 C C . PRO A 1 165 ? -9.995 -1.936 -11.441 1.00 63.94 165 PRO A C 1
ATOM 1292 O O . PRO A 1 165 ? -9.196 -1.043 -11.708 1.00 63.94 165 PRO A O 1
ATOM 1295 N N . ALA A 1 166 ? -10.329 -2.890 -12.310 1.00 55.12 166 ALA A N 1
ATOM 1296 C CA . ALA A 1 166 ? -9.521 -3.266 -13.470 1.00 55.12 166 ALA A CA 1
ATOM 1297 C C . ALA A 1 166 ? -9.314 -2.188 -14.554 1.00 55.12 166 ALA A C 1
ATOM 1299 O O . ALA A 1 166 ? -8.564 -2.454 -15.493 1.00 55.12 166 ALA A O 1
ATOM 1300 N N . ARG A 1 167 ? -9.951 -1.006 -14.506 1.00 52.94 167 ARG A N 1
ATOM 1301 C CA . ARG A 1 167 ? -9.867 -0.036 -15.611 1.00 52.94 167 ARG A CA 1
ATOM 1302 C C . ARG A 1 167 ? -9.926 1.425 -15.174 1.00 52.94 167 ARG A C 1
ATOM 1304 O O . ARG A 1 167 ? -10.923 1.894 -14.635 1.00 52.94 167 ARG A O 1
ATOM 1311 N N . ALA A 1 168 ? -8.882 2.165 -15.549 1.00 48.28 168 ALA A N 1
ATOM 1312 C CA . ALA A 1 168 ? -8.833 3.620 -15.446 1.00 48.28 168 ALA A CA 1
ATOM 1313 C C . ALA A 1 168 ? -9.675 4.362 -16.486 1.00 48.28 168 ALA A C 1
ATOM 1315 O O . ALA A 1 168 ? -10.107 5.488 -16.243 1.00 48.28 168 ALA A O 1
ATOM 1316 N N . THR A 1 169 ? -9.983 3.708 -17.606 1.00 48.09 169 THR A N 1
ATOM 1317 C CA . THR A 1 169 ? -10.908 4.227 -18.622 1.00 48.09 169 THR A CA 1
ATOM 1318 C C . THR A 1 169 ? -12.325 4.411 -18.082 1.00 48.09 169 THR A C 1
ATOM 1320 O O . THR A 1 169 ? -13.025 5.320 -18.520 1.00 48.09 169 THR A O 1
ATOM 1323 N N . ASP A 1 170 ? -12.719 3.633 -17.071 1.00 46.59 170 ASP A N 1
ATOM 1324 C CA . ASP A 1 170 ? -14.029 3.770 -16.432 1.00 46.59 170 ASP A CA 1
ATOM 1325 C C . ASP A 1 170 ? -14.077 5.019 -15.531 1.00 46.59 170 ASP A C 1
ATOM 1327 O O . ASP A 1 170 ? -15.144 5.595 -15.334 1.00 46.59 170 ASP A O 1
ATOM 1331 N N . TRP A 1 171 ? -12.928 5.490 -15.021 1.00 48.66 171 TRP A N 1
ATOM 1332 C CA . TRP A 1 171 ? -12.832 6.715 -14.213 1.00 48.66 171 TRP A CA 1
ATOM 1333 C C . TRP A 1 171 ? -12.852 7.992 -15.060 1.00 48.66 171 TRP A C 1
ATOM 1335 O O . TRP A 1 171 ? -13.404 8.991 -14.605 1.00 48.66 171 TRP A O 1
ATOM 1345 N N . ALA A 1 172 ? -12.302 7.957 -16.280 1.00 42.62 172 ALA A N 1
ATOM 1346 C CA . ALA A 1 172 ? -12.295 9.101 -17.195 1.00 42.62 172 ALA A CA 1
ATOM 1347 C C . ALA A 1 172 ? -13.656 9.323 -17.881 1.00 42.62 172 ALA A C 1
ATOM 1349 O O . ALA A 1 172 ? -14.087 10.461 -18.020 1.00 42.62 172 ALA A O 1
ATOM 1350 N N . GLY A 1 173 ? -14.380 8.254 -18.241 1.00 41.47 173 GLY A N 1
ATOM 1351 C CA . GLY A 1 173 ? -15.676 8.361 -18.935 1.00 41.47 173 GLY A CA 1
ATOM 1352 C C . GLY A 1 173 ? -16.850 8.861 -18.080 1.00 41.47 173 GLY A C 1
ATOM 1353 O O . GLY A 1 173 ? -17.938 9.075 -18.603 1.00 41.47 173 GLY A O 1
ATOM 1354 N N . ALA A 1 174 ? -16.650 9.031 -16.771 1.00 42.25 174 ALA A N 1
ATOM 1355 C CA . ALA A 1 174 ? -17.682 9.445 -15.818 1.00 42.25 174 ALA A CA 1
ATOM 1356 C C . ALA A 1 174 ? -17.388 10.795 -15.140 1.00 42.25 174 ALA A C 1
ATOM 1358 O O . ALA A 1 174 ? -18.165 11.250 -14.302 1.00 42.25 174 ALA A O 1
ATOM 1359 N N . GLN A 1 175 ? -16.278 11.439 -15.507 1.00 45.16 175 GLN A N 1
ATOM 1360 C CA . GLN A 1 175 ? -16.215 12.895 -15.556 1.00 45.16 175 GLN A CA 1
ATOM 1361 C C . GLN A 1 175 ? -16.702 13.295 -16.948 1.00 45.16 175 GLN A C 1
ATOM 1363 O O . GLN A 1 175 ? -15.936 13.779 -17.771 1.00 45.16 175 GLN A O 1
ATOM 1368 N N . ALA A 1 176 ? -17.974 13.016 -17.249 1.00 45.31 176 ALA A N 1
ATOM 1369 C CA . ALA A 1 176 ? -18.620 13.784 -18.296 1.00 45.31 176 ALA A CA 1
ATOM 1370 C C . ALA A 1 176 ? -18.489 15.242 -17.853 1.00 45.31 176 ALA A C 1
ATOM 1372 O O . ALA A 1 176 ? -18.922 15.573 -16.742 1.00 45.31 176 ALA A O 1
ATOM 1373 N N . ASP A 1 177 ? -17.815 16.042 -18.679 1.00 43.34 177 ASP A N 1
ATOM 1374 C CA . ASP A 1 177 ? -17.766 17.492 -18.561 1.00 43.34 177 ASP A CA 1
ATOM 1375 C C . ASP A 1 177 ? -19.125 18.020 -18.115 1.00 43.34 177 ASP A C 1
ATOM 1377 O O . ASP A 1 177 ? -20.172 17.463 -18.461 1.00 43.34 177 ASP A O 1
ATOM 1381 N N . GLU A 1 178 ? -19.079 19.090 -17.333 1.00 47.44 178 GLU A N 1
ATOM 1382 C CA . GLU A 1 178 ? -20.205 19.882 -16.860 1.00 47.44 178 GLU A CA 1
ATOM 1383 C C . GLU A 1 178 ? -21.104 20.357 -18.023 1.00 47.44 178 GLU A C 1
ATOM 1385 O O . GLU A 1 178 ? -21.171 21.531 -18.356 1.00 47.44 178 GLU A O 1
ATOM 1390 N N . LEU A 1 179 ? -21.864 19.455 -18.637 1.00 47.28 179 LEU A N 1
ATOM 1391 C CA . LEU A 1 179 ? -23.011 19.755 -19.486 1.00 47.28 179 LEU A CA 1
ATOM 1392 C C . LEU A 1 179 ? -24.269 19.658 -18.623 1.00 47.28 179 LEU A C 1
ATOM 1394 O O . LEU A 1 179 ? -25.236 18.968 -18.931 1.00 47.28 179 LEU A O 1
ATOM 1398 N N . GLY A 1 180 ? -24.227 20.330 -17.475 1.00 47.47 180 GLY A N 1
ATOM 1399 C CA . GLY A 1 180 ? -25.381 20.534 -16.620 1.00 47.47 180 GLY A CA 1
ATOM 1400 C C . GLY A 1 180 ? -26.098 21.805 -17.038 1.00 47.47 180 GLY A C 1
ATOM 1401 O O . GLY A 1 180 ? -25.988 22.807 -16.344 1.00 47.47 180 GLY A O 1
ATOM 1402 N N . LEU A 1 181 ? -26.852 21.766 -18.140 1.00 52.66 181 LEU A N 1
ATOM 1403 C CA . LEU A 1 181 ? -27.741 22.876 -18.505 1.00 52.66 181 LEU A CA 1
ATOM 1404 C C . LEU A 1 181 ? -28.912 23.071 -17.517 1.00 52.66 181 LEU A C 1
ATOM 1406 O O . LEU A 1 181 ? -29.581 24.083 -17.618 1.00 52.66 181 LEU A O 1
ATOM 1410 N N . ASP A 1 182 ? -29.114 22.193 -16.519 1.00 59.84 182 ASP A N 1
ATOM 1411 C CA . ASP A 1 182 ? -30.267 22.265 -15.596 1.00 59.84 182 ASP A CA 1
ATOM 1412 C C . ASP A 1 182 ? -29.977 21.833 -14.135 1.00 59.84 182 ASP A C 1
ATOM 1414 O O . ASP A 1 182 ? -30.864 21.360 -13.423 1.00 59.84 182 ASP A O 1
ATOM 1418 N N . GLY A 1 183 ? -28.731 21.928 -13.647 1.00 61.22 183 GLY A N 1
ATOM 1419 C CA . GLY A 1 183 ? -28.409 21.632 -12.232 1.00 61.22 183 GLY A CA 1
ATOM 1420 C C . GLY A 1 183 ? -28.615 20.169 -11.795 1.00 61.22 183 GLY A C 1
ATOM 1421 O O . GLY A 1 183 ? -28.625 19.853 -10.603 1.00 61.22 183 GLY A O 1
ATOM 1422 N N . GLN A 1 184 ? -28.788 19.252 -12.746 1.00 65.31 184 GLN A N 1
ATOM 1423 C CA . GLN A 1 184 ? -28.971 17.831 -12.472 1.00 65.31 184 GLN A CA 1
ATOM 1424 C C . GLN A 1 184 ? -27.630 17.095 -12.417 1.00 65.31 184 GLN A C 1
ATOM 1426 O O . GLN A 1 184 ? -26.741 17.325 -13.229 1.00 65.31 184 GLN A O 1
ATOM 1431 N N . VAL A 1 185 ? -27.508 16.156 -11.476 1.00 71.12 185 VAL A N 1
ATOM 1432 C CA . VAL A 1 185 ? -26.297 15.341 -11.303 1.00 71.12 185 VAL A CA 1
ATOM 1433 C C . VAL A 1 185 ? -26.148 14.361 -12.470 1.00 71.12 185 VAL A C 1
ATOM 1435 O O . VAL A 1 185 ? -27.024 13.514 -12.675 1.00 71.12 185 VAL A O 1
ATOM 1438 N N . SER A 1 186 ? -25.037 14.463 -13.202 1.00 73.38 186 SER A N 1
ATOM 1439 C CA . SER A 1 186 ? -24.651 13.543 -14.278 1.00 73.38 186 SER A CA 1
ATOM 1440 C C . SER A 1 186 ? -24.310 12.140 -13.753 1.00 73.38 186 SER A C 1
ATOM 1442 O O . SER A 1 186 ? -23.938 11.987 -12.578 1.00 73.38 186 SER A O 1
ATOM 1444 N N . PRO A 1 187 ? -24.409 11.100 -14.606 1.00 80.75 187 PRO A N 1
ATOM 1445 C CA . PRO A 1 187 ? -23.889 9.778 -14.289 1.00 80.75 187 PRO A CA 1
ATOM 1446 C C . PRO A 1 187 ? -22.421 9.839 -13.902 1.00 80.75 187 PRO A C 1
ATOM 1448 O O . PRO A 1 187 ? -21.596 10.347 -14.653 1.00 80.75 187 PRO A O 1
ATOM 1451 N N . HIS A 1 188 ? -22.107 9.338 -12.710 1.00 79.19 188 HIS A N 1
ATOM 1452 C CA . HIS A 1 188 ? -20.744 9.348 -12.194 1.00 79.19 188 HIS A CA 1
ATOM 1453 C C . HIS A 1 188 ? -20.465 8.118 -11.334 1.00 79.19 188 HIS A C 1
ATOM 1455 O O . HIS A 1 188 ? -21.353 7.572 -10.671 1.00 79.19 188 HIS A O 1
ATOM 1461 N N . TRP A 1 189 ? -19.205 7.692 -11.294 1.00 79.75 1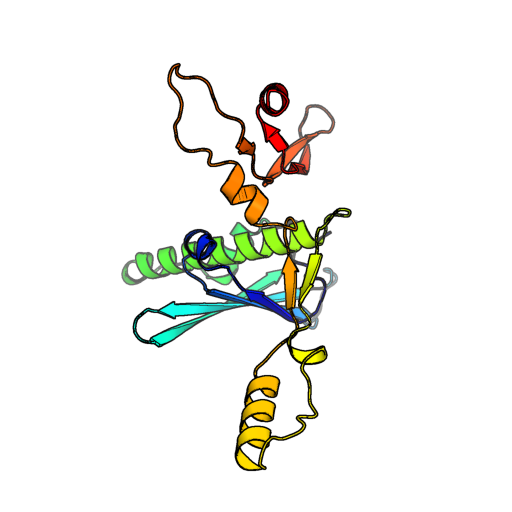89 TRP A N 1
ATOM 1462 C CA . TRP A 1 189 ? -18.779 6.630 -10.389 1.00 79.75 189 TRP A CA 1
ATOM 1463 C C . TRP A 1 189 ? -18.595 7.161 -8.973 1.00 79.75 189 TRP A C 1
ATOM 1465 O O . TRP A 1 189 ? -17.758 8.026 -8.706 1.00 79.75 189 TRP A O 1
ATOM 1475 N N . ARG A 1 190 ? -19.312 6.567 -8.021 1.00 81.69 190 ARG A N 1
ATOM 1476 C CA . ARG A 1 190 ? -19.004 6.717 -6.603 1.00 81.69 190 ARG A CA 1
ATOM 1477 C C . ARG A 1 190 ? -17.898 5.737 -6.222 1.00 81.69 190 ARG A C 1
ATOM 1479 O O . ARG A 1 190 ? -18.035 4.527 -6.402 1.00 81.69 190 ARG A O 1
ATOM 1486 N N . ARG A 1 191 ? -16.814 6.264 -5.646 1.00 81.12 191 ARG A N 1
ATOM 1487 C CA . ARG A 1 191 ? -15.640 5.479 -5.231 1.00 81.12 191 ARG A CA 1
ATOM 1488 C C . ARG A 1 191 ? -15.972 4.505 -4.096 1.00 81.12 191 ARG A C 1
ATOM 1490 O O . ARG A 1 191 ? -16.709 4.844 -3.165 1.00 81.12 191 ARG A O 1
ATOM 1497 N N . GLY A 1 192 ? -15.365 3.321 -4.153 1.00 83.38 192 GLY A N 1
ATOM 1498 C CA . GLY A 1 192 ? -15.407 2.363 -3.052 1.00 83.38 192 GLY A CA 1
ATOM 1499 C C . GLY A 1 192 ? -14.599 2.845 -1.844 1.00 83.38 192 GLY A C 1
ATOM 1500 O O . GLY A 1 192 ? -13.621 3.578 -1.998 1.00 83.38 192 GLY A O 1
ATOM 1501 N N . HIS A 1 193 ? -15.018 2.470 -0.636 1.00 87.19 193 HIS A N 1
ATOM 1502 C CA . HIS A 1 193 ? -14.335 2.847 0.604 1.00 87.19 193 HIS A CA 1
ATOM 1503 C C . HIS A 1 193 ? -14.640 1.875 1.748 1.00 87.19 193 HIS A C 1
ATOM 1505 O O . HIS A 1 193 ? -15.694 1.239 1.786 1.00 87.19 193 HIS A O 1
ATOM 1511 N N . PHE A 1 194 ? -13.724 1.799 2.713 1.00 89.12 194 PHE A N 1
ATOM 1512 C CA . PHE A 1 194 ? -13.966 1.110 3.976 1.00 89.12 194 PHE A CA 1
ATOM 1513 C C . PHE A 1 194 ? -14.791 1.981 4.923 1.00 89.12 194 PHE A C 1
ATOM 1515 O O . PHE A 1 194 ? -14.581 3.192 5.013 1.00 89.12 194 PHE A O 1
ATOM 1522 N N . ARG A 1 195 ? -15.719 1.364 5.655 1.00 90.38 195 ARG A N 1
ATOM 1523 C CA . ARG A 1 195 ? -16.569 2.036 6.642 1.00 90.38 195 ARG A CA 1
ATOM 1524 C C . ARG A 1 195 ? -16.746 1.169 7.882 1.00 90.38 195 ARG A C 1
ATOM 1526 O O . ARG A 1 195 ? -16.981 -0.030 7.780 1.00 90.38 195 ARG A O 1
ATOM 1533 N N . GLN A 1 196 ? -16.712 1.799 9.054 1.00 90.19 196 GLN A N 1
ATOM 1534 C CA . GLN A 1 196 ? -17.149 1.184 10.308 1.00 90.19 196 GLN A CA 1
ATOM 1535 C C . GLN A 1 196 ? -18.684 1.193 10.385 1.00 90.19 196 GLN A C 1
ATOM 1537 O O . GLN A 1 196 ? -19.313 2.255 10.387 1.00 90.19 196 GLN A O 1
ATOM 1542 N N . GLN A 1 197 ? -19.300 0.016 10.450 1.00 92.44 197 GLN A N 1
ATOM 1543 C CA . GLN A 1 197 ? -20.746 -0.164 10.566 1.00 92.44 197 GLN A CA 1
ATOM 1544 C C . GLN A 1 197 ? -21.112 -0.613 11.988 1.00 92.44 197 GLN A C 1
ATOM 1546 O O . GLN A 1 197 ? -20.521 -1.554 12.519 1.00 92.44 197 GLN A O 1
ATOM 1551 N N . ALA A 1 198 ? -22.085 0.065 12.611 1.00 93.75 198 ALA A N 1
ATOM 1552 C CA . ALA A 1 198 ? -22.694 -0.411 13.858 1.00 93.75 198 ALA A CA 1
ATOM 1553 C C . ALA A 1 198 ? -23.384 -1.760 13.637 1.00 93.75 198 ALA A C 1
ATOM 1555 O O . ALA A 1 198 ? -24.055 -1.956 12.624 1.00 93.75 198 ALA A O 1
ATOM 1556 N N . HIS A 1 199 ? -23.232 -2.668 14.594 1.00 92.31 199 HIS A N 1
ATOM 1557 C CA . HIS A 1 199 ? -23.905 -3.960 14.622 1.00 92.31 199 HIS A CA 1
ATOM 1558 C C . HIS A 1 199 ? -24.040 -4.480 16.064 1.00 92.31 199 HIS A C 1
ATOM 1560 O O . HIS A 1 199 ? -23.598 -3.834 17.019 1.00 92.31 199 HIS A O 1
ATOM 1566 N N . GLY A 1 200 ? -24.669 -5.649 16.207 1.00 91.81 200 GLY A N 1
ATOM 1567 C CA . GLY A 1 200 ? -24.901 -6.302 17.493 1.00 91.81 200 GLY A CA 1
ATOM 1568 C C . GLY A 1 200 ? -26.010 -5.643 18.327 1.00 91.81 200 GLY A C 1
ATOM 1569 O O . GLY A 1 200 ? -26.634 -4.669 17.888 1.00 91.81 200 GLY A O 1
ATOM 1570 N N . PRO A 1 201 ? -26.273 -6.166 19.538 1.00 91.62 201 PRO A N 1
ATOM 1571 C CA . PRO A 1 201 ? -27.296 -5.631 20.428 1.00 91.62 201 PRO A CA 1
ATOM 1572 C C . PRO A 1 201 ? -27.070 -4.143 20.706 1.00 91.62 201 PRO A C 1
ATOM 1574 O O . PRO A 1 201 ? -25.977 -3.727 21.098 1.00 91.62 201 PRO A O 1
ATOM 1577 N N . GLN A 1 202 ? -28.107 -3.333 20.476 1.00 89.38 202 GLN A N 1
ATOM 1578 C CA . GLN A 1 202 ? -28.079 -1.873 20.648 1.00 89.38 202 GLN A CA 1
ATOM 1579 C C . GLN A 1 202 ? -26.997 -1.146 19.815 1.00 89.38 202 GLN A C 1
ATOM 1581 O O . GLN A 1 202 ? -26.648 -0.011 20.125 1.00 89.38 202 GLN A O 1
ATOM 1586 N N . GLY A 1 203 ? -26.433 -1.775 18.774 1.00 83.44 203 GLY A N 1
ATOM 1587 C CA . GLY A 1 203 ? -25.431 -1.145 17.903 1.00 83.44 203 GLY A CA 1
ATOM 1588 C C . GLY A 1 203 ? -24.089 -0.842 18.580 1.00 83.44 203 GLY A C 1
ATOM 1589 O O . GLY A 1 203 ? -23.319 -0.024 18.071 1.00 83.44 203 GLY A O 1
ATOM 1590 N N . LYS A 1 204 ? -23.807 -1.476 19.727 1.00 89.38 204 LYS A N 1
ATOM 1591 C CA . LYS A 1 204 ? -22.593 -1.234 20.526 1.00 89.38 204 LYS A CA 1
ATOM 1592 C C . LYS A 1 204 ? -21.321 -1.783 19.882 1.00 89.38 204 LYS A C 1
ATOM 1594 O O . LYS A 1 204 ? -20.229 -1.347 20.229 1.00 89.38 204 LYS A O 1
ATOM 1599 N N . GLN A 1 205 ? -21.444 -2.716 18.942 1.00 88.50 205 GLN A N 1
ATOM 1600 C CA . GLN A 1 205 ? -20.304 -3.321 18.263 1.00 88.50 205 GLN A CA 1
ATOM 1601 C C . GLN A 1 205 ? -20.066 -2.640 16.911 1.00 88.50 205 GLN A C 1
ATOM 1603 O O . GLN A 1 205 ? -20.996 -2.188 16.238 1.00 88.50 205 GLN A O 1
ATOM 1608 N N . ARG A 1 206 ? -18.808 -2.576 16.467 1.00 87.81 206 ARG A N 1
ATOM 1609 C CA . ARG A 1 206 ? -18.427 -2.022 15.158 1.00 87.81 206 ARG A CA 1
ATOM 1610 C C . ARG A 1 206 ? -17.758 -3.100 14.318 1.00 87.81 206 ARG A C 1
ATOM 1612 O O . ARG A 1 206 ? -16.912 -3.826 14.824 1.00 87.81 206 ARG A O 1
ATOM 1619 N N . LYS A 1 207 ? -18.170 -3.223 13.059 1.00 88.06 207 LYS A N 1
ATOM 1620 C CA . LYS A 1 207 ? -17.510 -4.077 12.068 1.00 88.06 207 LYS A CA 1
ATOM 1621 C C . LYS A 1 207 ? -17.019 -3.221 10.914 1.00 88.06 207 LYS A C 1
ATOM 1623 O O . LYS A 1 207 ? -17.705 -2.282 10.507 1.00 88.06 207 LYS A O 1
ATOM 1628 N N . LEU A 1 208 ? -15.859 -3.560 10.371 1.00 87.38 208 LEU A N 1
ATOM 1629 C CA . LEU A 1 208 ? -15.355 -2.924 9.165 1.00 87.38 208 LEU A CA 1
ATOM 1630 C C . LEU A 1 208 ? -15.993 -3.589 7.942 1.00 87.38 208 LEU A C 1
ATOM 1632 O O . LEU A 1 208 ? -15.962 -4.810 7.818 1.00 87.38 208 LEU A O 1
ATOM 1636 N N . ILE A 1 209 ? -16.575 -2.792 7.049 1.00 88.69 209 ILE A N 1
ATOM 1637 C CA . ILE A 1 209 ? -17.117 -3.252 5.767 1.00 88.69 209 ILE A CA 1
ATOM 1638 C C . ILE A 1 209 ? -16.454 -2.504 4.616 1.00 88.69 209 ILE A C 1
ATOM 1640 O O . ILE A 1 209 ? -16.077 -1.339 4.764 1.00 88.69 209 ILE A O 1
ATOM 1644 N N . PHE A 1 210 ? -16.356 -3.151 3.457 1.00 88.56 210 PHE A N 1
ATOM 1645 C CA . PHE A 1 210 ? -16.003 -2.486 2.209 1.00 88.56 210 PHE A CA 1
ATOM 1646 C C . PHE A 1 210 ? -17.270 -2.172 1.416 1.00 88.56 210 PHE A C 1
ATOM 1648 O O . PHE A 1 210 ? -18.027 -3.067 1.045 1.00 88.56 210 PHE A O 1
ATOM 1655 N N . ILE A 1 211 ? -17.506 -0.890 1.158 1.00 87.56 211 ILE A N 1
ATOM 1656 C CA . ILE A 1 211 ? -18.559 -0.442 0.252 1.00 87.56 211 ILE A CA 1
ATOM 1657 C C . ILE A 1 211 ? -17.944 -0.412 -1.143 1.00 87.56 211 ILE A C 1
ATOM 1659 O O . ILE A 1 211 ? -17.050 0.396 -1.402 1.00 87.56 211 ILE A O 1
ATOM 1663 N N . LYS A 1 212 ? -18.401 -1.311 -2.023 1.00 83.62 212 LYS A N 1
ATOM 1664 C CA . LYS A 1 212 ? -17.945 -1.383 -3.416 1.00 83.62 212 LYS A CA 1
ATOM 1665 C C . LYS A 1 212 ? -18.290 -0.093 -4.164 1.00 83.62 212 LYS A C 1
ATOM 1667 O O . LYS A 1 212 ? -19.218 0.630 -3.806 1.00 83.62 212 LYS A O 1
ATOM 1672 N N . GLN A 1 213 ? -17.523 0.186 -5.211 1.00 81.31 213 GLN A N 1
ATOM 1673 C CA . GLN A 1 213 ? -17.838 1.274 -6.131 1.00 81.31 213 GLN A CA 1
ATOM 1674 C C . GLN A 1 213 ? -19.194 1.040 -6.811 1.00 81.31 213 GLN A C 1
ATOM 1676 O O . GLN A 1 213 ? -19.586 -0.102 -7.055 1.00 81.31 213 GLN A O 1
ATOM 1681 N N . THR A 1 214 ? -19.913 2.117 -7.111 1.00 82.62 214 THR A N 1
ATOM 1682 C CA . THR A 1 214 ? -21.246 2.044 -7.728 1.00 82.62 214 THR A CA 1
ATOM 1683 C C . THR A 1 214 ? -21.414 3.185 -8.717 1.00 82.62 214 THR A C 1
ATOM 1685 O O . THR A 1 214 ? -21.000 4.311 -8.438 1.00 82.62 214 THR A O 1
ATOM 1688 N N . LEU A 1 215 ? -22.022 2.895 -9.864 1.00 82.44 215 LEU A N 1
ATOM 1689 C CA . LEU A 1 215 ? -22.397 3.904 -10.844 1.00 82.44 215 LEU A CA 1
ATOM 1690 C C . LEU A 1 215 ? -23.680 4.586 -10.376 1.00 82.44 215 LEU A C 1
ATOM 1692 O O . LEU A 1 215 ? -24.689 3.930 -10.120 1.00 82.44 215 LEU A O 1
ATOM 1696 N N . ILE A 1 216 ? -23.619 5.898 -10.199 1.00 83.00 216 ILE A N 1
ATOM 1697 C CA . ILE A 1 216 ? -24.755 6.723 -9.803 1.00 83.00 216 ILE A CA 1
ATOM 1698 C C . ILE A 1 216 ? -25.417 7.253 -11.073 1.00 83.00 216 ILE A C 1
ATOM 1700 O O . ILE A 1 216 ? -24.729 7.553 -12.045 1.00 83.00 216 ILE A O 1
ATOM 1704 N N . ARG A 1 217 ? -26.748 7.365 -11.056 1.00 81.69 217 ARG A N 1
ATOM 1705 C CA . ARG A 1 217 ? -27.584 7.752 -12.206 1.00 81.69 217 ARG A CA 1
ATOM 1706 C C . ARG A 1 217 ? -27.480 6.827 -13.427 1.00 81.69 217 ARG A C 1
ATOM 1708 O O . ARG A 1 217 ? -27.434 7.284 -14.568 1.00 81.69 217 ARG A O 1
ATOM 1715 N N . THR A 1 218 ? -27.470 5.513 -13.201 1.00 77.38 218 THR A N 1
ATOM 1716 C CA . THR A 1 218 ? -27.510 4.519 -14.292 1.00 77.38 218 THR A CA 1
ATOM 1717 C C . THR A 1 218 ? -28.760 4.634 -15.164 1.00 77.38 218 THR A C 1
ATOM 1719 O O . THR A 1 218 ? -28.700 4.277 -16.337 1.00 77.38 218 THR A O 1
ATOM 1722 N N . ASP A 1 219 ? -29.854 5.193 -14.628 1.00 78.25 219 ASP A N 1
ATOM 1723 C CA . ASP A 1 219 ? -31.102 5.504 -15.340 1.00 78.25 219 ASP A CA 1
ATOM 1724 C C . ASP A 1 219 ? -30.884 6.341 -16.609 1.00 78.25 219 ASP A C 1
ATOM 1726 O O . ASP A 1 219 ? -31.695 6.284 -17.527 1.00 78.25 219 ASP A O 1
ATOM 1730 N N . ARG A 1 220 ? -29.781 7.095 -16.684 1.00 71.62 220 ARG A N 1
ATOM 1731 C CA . ARG A 1 220 ? -29.483 8.002 -17.800 1.00 71.62 220 ARG A CA 1
ATOM 1732 C C . ARG A 1 220 ? -28.502 7.459 -18.828 1.00 71.62 220 ARG A C 1
ATOM 1734 O O . ARG A 1 220 ? -28.277 8.113 -19.835 1.00 71.62 220 ARG A O 1
ATOM 1741 N N . LEU A 1 221 ? -27.919 6.287 -18.594 1.00 69.50 221 LEU A N 1
ATOM 1742 C CA . LEU A 1 221 ? -26.991 5.669 -19.548 1.00 69.50 221 LEU A CA 1
ATOM 1743 C C . LEU A 1 221 ? -27.717 4.951 -20.691 1.00 69.50 221 LEU A C 1
ATOM 1745 O O . LEU A 1 221 ? -27.101 4.654 -21.704 1.00 69.50 221 LEU A O 1
ATOM 1749 N N . ALA A 1 222 ? -29.017 4.683 -20.533 1.00 58.72 222 ALA A N 1
ATOM 1750 C CA . ALA A 1 222 ? -29.850 3.997 -21.521 1.00 58.72 222 ALA A CA 1
ATOM 1751 C C . ALA A 1 222 ? -30.528 4.942 -22.538 1.00 58.72 222 ALA A C 1
ATOM 1753 O O . ALA A 1 222 ? -31.372 4.498 -23.309 1.00 58.72 222 ALA A O 1
ATOM 1754 N N . ALA A 1 223 ? -30.191 6.236 -22.532 1.00 49.94 223 ALA A N 1
ATOM 1755 C CA . ALA A 1 223 ? -30.698 7.221 -23.486 1.00 49.94 223 ALA A CA 1
ATOM 1756 C C . ALA A 1 223 ? -29.608 7.580 -24.512 1.00 49.94 223 ALA A C 1
ATOM 1758 O O . ALA A 1 223 ? -29.067 8.685 -24.488 1.00 49.94 223 ALA A O 1
ATOM 1759 N N . GLY A 1 224 ? -29.262 6.616 -25.368 1.00 41.75 224 GLY A N 1
ATOM 1760 C CA . GLY A 1 224 ? -28.319 6.762 -26.479 1.00 41.75 224 GLY A CA 1
ATOM 1761 C C . GLY A 1 224 ? -28.619 5.757 -27.574 1.00 41.75 224 GLY A C 1
ATOM 1762 O O . GLY A 1 224 ? -28.634 4.552 -27.244 1.00 41.75 224 GLY A O 1
#

Sequence (224 aa):
MGLLRPPVKAMCILVPAEQRSRCADVGAIFVFTSELERVDSAAGARRAITLNTMTFRSAGYVEERSLQLRIDDETCAVQRLVSESMGGCDDESRVDDYKRGLALWSFAVDYTVKTLLYLSLDDTVISHDRAYSSAPRTFLGLGRRKRELRLAEVEQLYDRCIVGPARATDWAGAQADELGLDGQVSPHWRRGHFRQQAHGPQGKQRKLIFIKQTLIRTDRLAAG

Foldseek 3Di:
DQLQDAPDQKDKDAQDCVCCVLQVQFGIKIKGKDWDDDDDDDQDTKIKIKIWTWHQDPVRDIDIDIWIFIPSDSPDDPLVSLDVRLDDDPDPVCVVVSVSSSVNCVSNVVVSSQQRVLVPDPPWDKDKDAQLVPDDLDDPPDDPVVSVVSVVVSVPDDIDIDTDDDDPVLQVVFPPDPPCPDPDDGWHKDQKDWDWFQDDDPSPDTDIDIDHIDTPPPVPVPPD

pLDDT: mean 82.18, std 14.42, range [41.47, 96.69]